Protein AF-A0A7S4DIA7-F1 (afdb_monomer_lite)

Foldseek 3Di:
DDDDDDDDDDPPPPDPCPVVCPLVVLQVVLVVLLVLLVQFPKKKKKFKDQAPVLRVVQVVLVCLLNVAAADEEAEPDDQDDDGGIWIKIAISVVNYIYIDDDPNPDGAMWIWGQGPVRDIDTPDGHHGPSSVVVCVPRVVPDDDDPVVVVVVVVVDHPPPDPDDDDPDDDDDDDDDDDDDDDDDDDPDDDDDDDDDDDPPDPPPPPDDPDDDDDDDD

Sequence (217 aa):
MEASTDSEGHDDAGASNLFGRQWEDKRALWESAKLMKKMSTSIGLGIHASTPERGIRELEGWVLGLHLKHNELHRYDEDDPIRGPVYIRYSSRTGDAYLRENDGKHQGVEFAPKMKSGERLDYGILPMGLYREQRKVALERVPPIDWKKVASEMKKPPQSNPSPRVLSANALRVSNPQELVPPPPPPSATMEAEAEMDEEEESDGWARARPVVDEYH

Radius of gyration: 29.03 Å; chains: 1; bounding box: 50×119×63 Å

Structure (mmCIF, N/CA/C/O backbone):
data_AF-A0A7S4DIA7-F1
#
_entry.id   AF-A0A7S4DIA7-F1
#
loop_
_atom_site.group_PDB
_atom_site.id
_atom_site.type_symbol
_atom_site.label_atom_id
_atom_site.label_alt_id
_atom_site.label_comp_id
_atom_site.label_asym_id
_atom_site.label_entity_id
_atom_site.label_seq_id
_atom_site.pdbx_PDB_ins_code
_atom_site.Cartn_x
_atom_site.Cartn_y
_atom_site.Cartn_z
_atom_site.occupancy
_atom_site.B_iso_or_equiv
_atom_site.auth_seq_id
_atom_site.auth_comp_id
_atom_site.auth_asym_id
_atom_site.auth_atom_id
_atom_site.pdbx_PDB_model_num
ATOM 1 N N . MET A 1 1 ? 28.215 -68.675 0.260 1.00 49.34 1 MET A N 1
ATOM 2 C CA . MET A 1 1 ? 28.220 -67.256 0.661 1.00 49.34 1 MET A CA 1
ATOM 3 C C . MET A 1 1 ? 27.954 -66.461 -0.596 1.00 49.34 1 MET A C 1
ATOM 5 O O . MET A 1 1 ? 28.889 -66.201 -1.333 1.00 49.34 1 MET A O 1
ATOM 9 N N . GLU A 1 2 ? 26.692 -66.166 -0.877 1.00 46.09 2 GLU A N 1
ATOM 10 C CA . GLU A 1 2 ? 26.311 -65.210 -1.918 1.00 46.09 2 GLU A CA 1
ATOM 11 C C . GLU A 1 2 ? 25.280 -64.279 -1.286 1.00 46.09 2 GLU A C 1
ATOM 13 O O . GLU A 1 2 ? 24.360 -64.736 -0.608 1.00 46.09 2 GLU A O 1
ATOM 18 N N . ALA A 1 3 ? 25.567 -62.983 -1.366 1.00 48.06 3 ALA A N 1
ATOM 19 C CA . ALA A 1 3 ? 24.897 -61.932 -0.624 1.00 48.06 3 ALA A CA 1
ATOM 20 C C . ALA A 1 3 ? 23.656 -61.454 -1.383 1.00 48.06 3 ALA A C 1
ATOM 22 O O . ALA A 1 3 ? 23.751 -61.048 -2.540 1.00 48.06 3 ALA A O 1
ATOM 23 N N . SER A 1 4 ? 22.510 -61.486 -0.706 1.00 48.66 4 SER A N 1
ATOM 24 C CA . SER A 1 4 ? 21.280 -60.822 -1.131 1.00 48.66 4 SER A CA 1
ATOM 25 C C . SER A 1 4 ? 21.454 -59.305 -1.046 1.00 48.66 4 SER A C 1
ATOM 27 O O . SER A 1 4 ? 21.803 -58.782 0.010 1.00 48.66 4 SER A O 1
ATOM 29 N N . THR A 1 5 ? 21.207 -58.596 -2.145 1.00 54.69 5 THR A N 1
ATOM 30 C CA . THR A 1 5 ? 21.041 -57.138 -2.150 1.00 54.69 5 THR A CA 1
ATOM 31 C C . THR A 1 5 ? 19.560 -56.816 -2.278 1.00 54.69 5 THR A C 1
ATOM 33 O O . THR A 1 5 ? 19.014 -56.825 -3.383 1.00 54.69 5 THR A O 1
ATOM 36 N N . ASP A 1 6 ? 18.922 -56.543 -1.143 1.00 54.62 6 ASP A N 1
ATOM 37 C CA . ASP A 1 6 ? 17.598 -55.935 -1.098 1.00 54.62 6 ASP A CA 1
ATOM 38 C C . ASP A 1 6 ? 17.728 -54.462 -1.503 1.00 54.62 6 ASP A C 1
ATOM 40 O O . ASP A 1 6 ? 18.495 -53.697 -0.917 1.00 54.62 6 ASP A O 1
ATOM 44 N N . SER A 1 7 ? 17.014 -54.081 -2.559 1.00 47.31 7 SER A N 1
ATOM 45 C CA . SER A 1 7 ? 16.893 -52.695 -3.008 1.00 47.31 7 SER A CA 1
ATOM 46 C C . SER A 1 7 ? 15.587 -52.132 -2.458 1.00 47.31 7 SER A C 1
ATOM 48 O O . SER A 1 7 ? 14.509 -52.385 -2.990 1.00 47.31 7 SER A O 1
ATOM 50 N N . GLU A 1 8 ? 15.687 -51.392 -1.354 1.00 51.03 8 GLU A N 1
ATOM 51 C CA . GLU A 1 8 ? 14.593 -50.576 -0.829 1.00 51.03 8 GLU A CA 1
ATOM 52 C C . GLU A 1 8 ? 14.282 -49.447 -1.820 1.00 51.03 8 GLU A C 1
ATOM 54 O O . GLU A 1 8 ? 15.074 -48.524 -2.025 1.00 51.03 8 GLU A O 1
ATOM 59 N N . GLY A 1 9 ? 13.113 -49.541 -2.455 1.00 45.34 9 GLY A N 1
ATOM 60 C CA . GLY A 1 9 ? 12.505 -48.445 -3.196 1.00 45.34 9 GLY A CA 1
ATOM 61 C C . GLY A 1 9 ? 12.128 -47.330 -2.229 1.00 45.34 9 GLY A C 1
ATOM 62 O O . GLY A 1 9 ? 11.210 -47.476 -1.428 1.00 45.34 9 GLY A O 1
ATOM 63 N N . HIS A 1 10 ? 12.868 -46.228 -2.290 1.00 47.09 10 HIS A N 1
ATOM 64 C CA . HIS A 1 10 ? 12.559 -45.004 -1.568 1.00 47.09 10 HIS A CA 1
ATOM 65 C C . HIS A 1 10 ? 11.425 -44.280 -2.308 1.00 47.09 10 HIS A C 1
ATOM 67 O O . HIS A 1 10 ? 11.608 -43.807 -3.431 1.00 47.09 10 HIS A O 1
ATOM 73 N N . ASP A 1 11 ? 10.246 -44.241 -1.690 1.00 47.03 11 ASP A N 1
ATOM 74 C CA . ASP A 1 11 ? 9.067 -43.524 -2.173 1.00 47.03 11 ASP A CA 1
ATOM 75 C C . ASP A 1 11 ? 9.314 -42.004 -2.175 1.00 47.03 11 ASP A C 1
ATOM 77 O O . ASP A 1 11 ? 9.123 -41.312 -1.174 1.00 47.03 11 ASP A O 1
ATOM 81 N N . ASP A 1 12 ? 9.713 -41.461 -3.324 1.00 49.72 12 ASP A N 1
ATOM 82 C CA . ASP A 1 12 ? 9.900 -40.022 -3.548 1.00 49.72 12 ASP A CA 1
ATOM 83 C C . ASP A 1 12 ? 8.564 -39.326 -3.899 1.00 49.72 12 ASP A C 1
ATOM 85 O O . ASP A 1 12 ? 8.365 -38.774 -4.982 1.00 49.72 12 ASP A O 1
ATOM 89 N N . ALA A 1 13 ? 7.592 -39.401 -2.982 1.00 48.84 13 ALA A N 1
ATOM 90 C CA . ALA A 1 13 ? 6.240 -38.844 -3.149 1.00 48.84 13 ALA A CA 1
ATOM 91 C C . ALA A 1 13 ? 5.949 -37.625 -2.241 1.00 48.84 13 ALA A C 1
ATOM 93 O O . ALA A 1 13 ? 4.793 -37.340 -1.923 1.00 48.84 13 ALA A O 1
ATOM 94 N N . GLY A 1 14 ? 6.980 -36.891 -1.802 1.00 45.03 14 GLY A N 1
ATOM 95 C CA . GLY A 1 14 ? 6.838 -35.799 -0.823 1.00 45.03 14 GLY A CA 1
ATOM 96 C C . GLY A 1 14 ? 6.817 -34.366 -1.377 1.00 45.03 14 GLY A C 1
ATOM 97 O O . GLY A 1 14 ? 6.310 -33.463 -0.711 1.00 45.03 14 GLY A O 1
ATOM 98 N N . ALA A 1 15 ? 7.346 -34.112 -2.577 1.00 45.12 15 ALA A N 1
ATOM 99 C CA . ALA A 1 15 ? 7.677 -32.740 -2.998 1.00 45.12 15 ALA A CA 1
ATOM 100 C C . ALA A 1 15 ? 6.587 -32.004 -3.807 1.00 45.12 15 ALA A C 1
ATOM 102 O O . ALA A 1 15 ? 6.672 -30.791 -4.004 1.00 45.12 15 ALA A O 1
ATOM 103 N N . SER A 1 16 ? 5.536 -32.686 -4.270 1.00 45.66 16 SER A N 1
ATOM 104 C CA . SER A 1 16 ? 4.599 -32.109 -5.253 1.00 45.66 16 SER A CA 1
ATOM 105 C C . SER A 1 16 ? 3.433 -31.299 -4.659 1.00 45.66 16 SER A C 1
ATOM 107 O O . SER A 1 16 ? 2.663 -30.712 -5.413 1.00 45.66 16 SER A O 1
ATOM 109 N N . ASN A 1 17 ? 3.296 -31.218 -3.327 1.00 43.16 17 ASN A N 1
ATOM 110 C CA . ASN A 1 17 ? 2.126 -30.611 -2.663 1.00 43.16 17 ASN A CA 1
ATOM 111 C C . ASN A 1 17 ? 2.360 -29.222 -2.028 1.00 43.16 17 ASN A C 1
ATOM 113 O O . ASN A 1 17 ? 1.453 -28.667 -1.406 1.00 43.16 17 ASN A O 1
ATOM 117 N N . LEU A 1 18 ? 3.543 -28.619 -2.191 1.00 42.28 18 LEU A N 1
ATOM 118 C CA . LEU A 1 18 ? 3.857 -27.303 -1.605 1.00 42.28 18 LEU A CA 1
ATOM 119 C C . LEU A 1 18 ? 3.240 -26.116 -2.368 1.00 42.28 18 LEU A C 1
ATOM 121 O O . LEU A 1 18 ? 2.964 -25.079 -1.772 1.00 42.28 18 LEU A O 1
ATOM 125 N N . PHE A 1 19 ? 2.935 -26.267 -3.660 1.00 41.94 19 PHE A N 1
ATOM 126 C CA . PHE A 1 19 ? 2.306 -25.201 -4.454 1.00 41.94 19 PHE A CA 1
ATOM 127 C C . PHE A 1 19 ? 0.782 -25.106 -4.262 1.00 41.94 19 PHE A C 1
ATOM 129 O O . PHE A 1 19 ? 0.182 -24.082 -4.583 1.00 41.94 19 PHE A O 1
ATOM 136 N N . GLY A 1 20 ? 0.157 -26.142 -3.690 1.00 39.47 20 GLY A N 1
ATOM 137 C CA . GLY A 1 20 ? -1.283 -26.200 -3.432 1.00 39.47 20 GLY A CA 1
ATOM 138 C C . GLY A 1 20 ? -1.751 -25.458 -2.175 1.00 39.47 20 GLY A C 1
ATOM 139 O O . GLY A 1 20 ? -2.950 -25.255 -2.044 1.00 39.47 20 GLY A O 1
ATOM 140 N N . ARG A 1 21 ? -0.852 -25.026 -1.274 1.00 49.00 21 ARG A N 1
ATOM 141 C CA . ARG A 1 21 ? -1.206 -24.304 -0.024 1.00 49.00 21 ARG A CA 1
ATOM 142 C C . ARG A 1 21 ? -1.117 -22.779 -0.118 1.00 49.00 21 ARG A C 1
ATOM 144 O O . ARG A 1 21 ? -1.681 -22.067 0.702 1.00 49.00 21 ARG A O 1
ATOM 151 N N . GLN A 1 22 ? -0.480 -22.261 -1.169 1.00 52.66 22 GLN A N 1
ATOM 152 C CA . GLN A 1 22 ? -0.149 -20.838 -1.286 1.00 52.66 22 GLN A CA 1
ATOM 153 C C . GLN A 1 22 ? -1.377 -19.902 -1.359 1.00 52.66 22 GLN A C 1
ATOM 155 O O . GLN A 1 22 ? -1.241 -18.689 -1.198 1.00 52.66 22 GLN A O 1
ATOM 160 N N . TRP A 1 23 ? -2.571 -20.426 -1.662 1.00 49.44 23 TRP A N 1
ATOM 161 C CA . TRP A 1 23 ? -3.811 -19.643 -1.739 1.00 49.44 23 TRP A CA 1
ATOM 162 C C . TRP A 1 23 ? -4.555 -19.574 -0.397 1.00 49.44 23 TRP A C 1
ATOM 164 O O . TRP A 1 23 ? -5.069 -18.506 -0.060 1.00 49.44 23 TRP A O 1
ATOM 174 N N . GLU A 1 24 ? -4.539 -20.646 0.404 1.00 58.72 24 GLU A N 1
ATOM 175 C CA . GLU A 1 24 ? -5.086 -20.646 1.772 1.00 58.72 24 GLU A CA 1
ATOM 176 C C . GLU A 1 24 ? -4.321 -19.648 2.654 1.00 58.72 24 GLU A C 1
ATOM 178 O O . GLU A 1 24 ? -4.93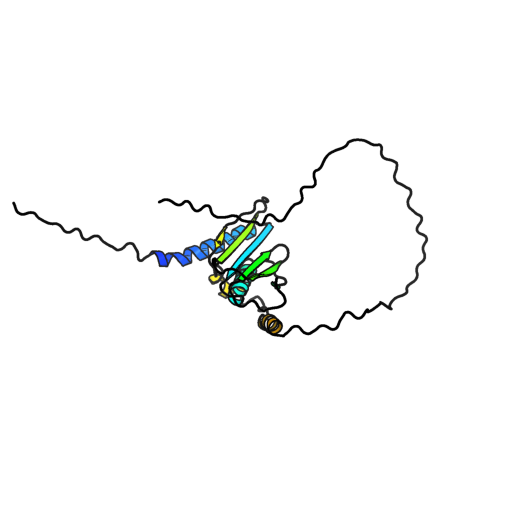2 -18.867 3.391 1.00 58.72 24 GLU A O 1
ATOM 183 N N . ASP A 1 25 ? -3.003 -19.560 2.454 1.00 78.25 25 ASP A N 1
ATOM 184 C CA . ASP A 1 25 ? -2.131 -18.605 3.141 1.00 78.25 25 ASP A CA 1
ATOM 185 C C . ASP A 1 25 ? -2.491 -17.148 2.813 1.00 78.25 25 ASP A C 1
ATOM 187 O O . ASP A 1 25 ? -2.543 -16.293 3.697 1.00 78.25 25 ASP A O 1
ATOM 191 N N . LYS A 1 26 ? -2.809 -16.837 1.550 1.00 84.62 26 LYS A N 1
ATOM 192 C CA . LYS A 1 26 ? -3.148 -15.461 1.139 1.00 84.62 26 LYS A CA 1
ATOM 193 C C . LYS A 1 26 ? -4.461 -14.986 1.744 1.00 84.62 26 LYS A C 1
ATOM 195 O O . LYS A 1 26 ? -4.555 -13.832 2.168 1.00 84.62 26 LYS A O 1
ATOM 200 N N . ARG A 1 27 ? -5.464 -15.865 1.803 1.00 85.00 27 ARG A N 1
ATOM 201 C CA . ARG A 1 27 ? -6.749 -15.549 2.431 1.00 85.00 27 ARG A CA 1
ATOM 202 C C . ARG A 1 27 ? -6.583 -15.331 3.932 1.00 85.00 27 ARG A C 1
ATOM 204 O O . ARG A 1 27 ? -7.111 -14.348 4.451 1.00 85.00 27 ARG A O 1
ATOM 211 N N . ALA A 1 28 ? -5.833 -16.197 4.612 1.00 87.56 28 ALA A N 1
ATOM 212 C CA . ALA A 1 28 ? -5.546 -16.042 6.035 1.00 87.56 28 ALA A CA 1
ATOM 213 C C . ALA A 1 28 ? -4.803 -14.727 6.324 1.00 87.56 28 ALA A C 1
ATOM 215 O O . ALA A 1 28 ? -5.227 -13.965 7.191 1.00 87.56 28 ALA A O 1
ATOM 216 N N . LEU A 1 29 ? -3.762 -14.401 5.549 1.00 90.50 29 LEU A N 1
ATOM 217 C CA . LEU A 1 29 ? -3.030 -13.132 5.667 1.00 90.50 29 LEU A CA 1
ATOM 218 C C . LEU A 1 29 ? -3.940 -11.912 5.474 1.00 90.50 29 LEU A C 1
ATOM 220 O O . LEU A 1 29 ? -3.832 -10.930 6.208 1.00 90.50 29 LEU A O 1
ATOM 224 N N . TRP A 1 30 ? -4.863 -11.971 4.516 1.00 92.12 30 TRP A N 1
ATOM 225 C CA . TRP A 1 30 ? -5.811 -10.886 4.280 1.00 92.12 30 TRP A CA 1
ATOM 226 C C . TRP A 1 30 ? -6.821 -10.712 5.420 1.00 92.12 30 TRP A C 1
ATOM 228 O O . TRP A 1 30 ? -7.084 -9.587 5.853 1.00 92.12 30 TRP A O 1
ATOM 238 N N . GLU A 1 31 ? -7.380 -11.805 5.942 1.00 91.44 31 GLU A N 1
ATOM 239 C CA . GLU A 1 31 ? -8.285 -11.740 7.096 1.00 91.44 31 GLU A CA 1
ATOM 240 C C . GLU A 1 31 ? -7.557 -11.251 8.358 1.00 91.44 31 GLU A C 1
ATOM 242 O O . GLU A 1 31 ? -8.109 -10.435 9.103 1.00 91.44 31 GLU A O 1
ATOM 247 N N . SER A 1 32 ? -6.288 -11.624 8.537 1.00 92.38 32 SER A N 1
ATOM 248 C CA . SER A 1 32 ? -5.419 -11.039 9.561 1.00 92.38 32 SER A CA 1
ATOM 249 C C . SER A 1 32 ? -5.267 -9.531 9.362 1.00 92.38 32 SER A C 1
ATOM 251 O O . SER A 1 32 ? -5.537 -8.771 10.290 1.00 92.38 32 SER A O 1
ATOM 253 N N . ALA A 1 33 ? -4.948 -9.056 8.154 1.00 93.62 33 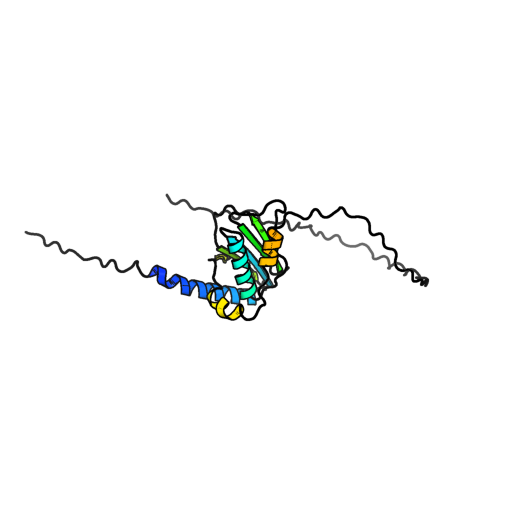ALA A N 1
ATOM 254 C CA . ALA A 1 33 ? -4.828 -7.622 7.872 1.00 93.62 33 ALA A CA 1
ATOM 255 C C . ALA A 1 33 ? -6.123 -6.843 8.184 1.00 93.62 33 ALA A C 1
ATOM 257 O O . ALA A 1 33 ? -6.079 -5.751 8.761 1.00 93.62 33 ALA A O 1
ATOM 258 N N . LYS A 1 34 ? -7.297 -7.415 7.882 1.00 94.31 34 LYS A N 1
ATOM 259 C CA . LYS A 1 34 ? -8.593 -6.830 8.266 1.00 94.31 34 LYS A CA 1
ATOM 260 C C . LYS A 1 34 ? -8.794 -6.763 9.772 1.00 94.31 34 LYS A C 1
ATOM 262 O O . LYS A 1 34 ? -9.331 -5.768 10.266 1.00 94.31 34 LYS A O 1
ATOM 267 N N . LEU A 1 35 ? -8.434 -7.821 10.495 1.00 94.44 35 LEU A N 1
ATOM 268 C CA . LEU A 1 35 ? -8.532 -7.843 11.949 1.00 94.44 35 LEU A CA 1
ATOM 269 C C . LEU A 1 35 ? -7.618 -6.773 12.550 1.00 94.44 35 LEU A C 1
ATOM 271 O O . LEU A 1 35 ? -8.085 -5.961 13.349 1.00 94.44 35 LEU A O 1
ATOM 275 N N . MET A 1 36 ? -6.372 -6.697 12.078 1.00 93.75 36 MET A N 1
ATOM 276 C CA . MET A 1 36 ? -5.415 -5.663 12.470 1.00 93.75 36 MET A CA 1
ATOM 277 C C . MET A 1 36 ? -5.994 -4.271 12.239 1.00 93.75 36 MET A C 1
ATOM 279 O O . MET A 1 36 ? -6.058 -3.482 13.176 1.00 93.75 36 MET A O 1
ATOM 283 N N . LYS A 1 37 ? -6.575 -4.006 11.062 1.00 95.00 37 LYS A N 1
ATOM 284 C CA . LYS A 1 37 ? -7.230 -2.723 10.767 1.00 95.00 37 LYS A CA 1
ATOM 285 C C . LYS A 1 37 ? -8.283 -2.313 11.797 1.00 95.00 37 LYS A C 1
ATOM 287 O O . LYS A 1 37 ? -8.400 -1.129 12.098 1.00 95.00 37 LYS A O 1
ATOM 292 N N . LYS A 1 38 ? -9.060 -3.252 12.349 1.00 95.50 38 LYS A N 1
ATOM 293 C CA . LYS A 1 38 ? -10.065 -2.952 13.394 1.00 95.50 38 LYS A CA 1
ATOM 294 C C . LYS A 1 38 ? -9.425 -2.554 14.731 1.00 95.50 38 LYS A C 1
ATOM 296 O O . LYS A 1 38 ? -10.030 -1.817 15.517 1.00 95.50 38 LYS A O 1
ATOM 301 N N . MET A 1 39 ? -8.223 -3.055 14.993 1.00 96.06 39 MET A N 1
ATOM 302 C CA . MET A 1 39 ? -7.462 -2.847 16.227 1.00 96.06 39 MET A CA 1
ATOM 303 C C . MET A 1 39 ? -6.458 -1.690 16.126 1.00 96.06 39 MET A C 1
ATOM 305 O O . MET A 1 39 ? -5.885 -1.290 17.138 1.00 96.06 39 MET A O 1
ATOM 309 N N . SER A 1 40 ? -6.270 -1.127 14.934 1.00 96.62 40 SER A N 1
ATOM 310 C CA . SER A 1 40 ? -5.351 -0.021 14.671 1.00 96.62 40 SER A CA 1
ATOM 311 C C . SER A 1 40 ? -6.011 1.356 14.765 1.00 96.62 40 SER A C 1
ATOM 313 O O . SER A 1 40 ? -7.216 1.510 14.566 1.00 96.62 40 SER A O 1
ATOM 315 N N . THR A 1 41 ? -5.196 2.368 15.056 1.00 96.81 41 THR A N 1
ATOM 316 C CA . THR A 1 41 ? -5.523 3.799 14.931 1.00 96.81 41 THR A CA 1
ATOM 317 C C . THR A 1 41 ? -5.149 4.338 13.554 1.00 96.81 41 THR A C 1
ATOM 319 O O . THR A 1 41 ? -5.841 5.196 13.012 1.00 96.81 41 THR A O 1
ATOM 322 N N . SER A 1 42 ? -4.082 3.807 12.956 1.00 96.25 42 SER A N 1
ATOM 323 C CA . SER A 1 42 ? -3.659 4.130 11.595 1.00 96.25 42 SER A CA 1
ATOM 324 C C . SER A 1 42 ? -2.930 2.967 10.940 1.00 96.25 42 SER A C 1
ATOM 326 O O . SER A 1 42 ? -2.400 2.099 11.627 1.00 96.25 42 SER A O 1
ATOM 328 N N . ILE A 1 43 ? -2.856 2.977 9.615 1.00 96.81 43 ILE A N 1
ATOM 329 C CA . ILE A 1 43 ? -2.130 2.003 8.804 1.00 96.81 43 ILE A CA 1
ATOM 330 C C . ILE A 1 43 ? -1.207 2.760 7.855 1.00 96.81 43 ILE A C 1
ATOM 332 O O . ILE A 1 43 ? -1.660 3.624 7.101 1.00 96.81 43 ILE A O 1
ATOM 336 N N . GLY A 1 44 ? 0.079 2.426 7.896 1.00 96.88 44 GLY A N 1
ATOM 337 C CA . GLY A 1 44 ? 1.023 2.734 6.830 1.00 96.88 44 GLY A CA 1
ATOM 338 C C . GLY A 1 44 ? 1.102 1.571 5.844 1.00 96.88 44 GLY A C 1
ATOM 339 O O . GLY A 1 44 ? 1.074 0.412 6.262 1.00 96.88 44 GLY A O 1
ATOM 340 N N . LEU A 1 45 ? 1.200 1.884 4.553 1.00 97.31 45 LEU A N 1
ATOM 341 C CA . LEU A 1 45 ? 1.506 0.904 3.509 1.00 97.31 45 LEU A CA 1
ATOM 342 C C . LEU A 1 45 ? 2.759 1.338 2.744 1.00 97.31 45 LEU A C 1
ATOM 344 O O . LEU A 1 45 ? 2.890 2.517 2.405 1.00 97.31 45 LEU A O 1
ATOM 348 N N . GLY A 1 46 ? 3.635 0.386 2.441 1.00 97.25 46 GLY A N 1
ATOM 349 C CA . GLY A 1 46 ? 4.759 0.548 1.518 1.00 97.25 46 GLY A CA 1
ATOM 350 C C . GLY A 1 46 ? 4.636 -0.467 0.389 1.00 97.25 46 GLY A C 1
ATOM 351 O O . GLY A 1 46 ? 4.631 -1.663 0.635 1.00 97.25 46 GLY A O 1
ATOM 352 N N . ILE A 1 47 ? 4.472 -0.037 -0.858 1.00 97.38 47 ILE A N 1
ATOM 353 C CA . ILE A 1 47 ? 4.222 -0.954 -1.981 1.00 97.38 47 ILE A CA 1
ATOM 354 C C . ILE A 1 47 ? 5.413 -0.937 -2.918 1.00 97.38 47 ILE A C 1
ATOM 356 O O . ILE A 1 47 ? 5.644 0.057 -3.604 1.00 97.38 47 ILE A O 1
ATOM 360 N N . HIS A 1 48 ? 6.110 -2.065 -3.002 1.00 97.06 48 HIS A N 1
ATOM 361 C CA . HIS A 1 48 ? 7.174 -2.294 -3.967 1.00 97.06 48 HIS A CA 1
ATOM 362 C C . HIS A 1 48 ? 6.612 -3.016 -5.186 1.00 97.06 48 HIS A C 1
ATOM 364 O O . HIS A 1 48 ? 6.118 -4.144 -5.085 1.00 97.06 48 HIS A O 1
ATOM 370 N N . ALA A 1 49 ? 6.702 -2.378 -6.350 1.00 96.69 49 ALA A N 1
ATOM 371 C CA . ALA A 1 49 ? 6.181 -2.932 -7.590 1.00 96.69 49 ALA A CA 1
ATOM 372 C C . ALA A 1 49 ? 7.171 -2.762 -8.739 1.00 96.69 49 ALA A C 1
ATOM 374 O O . ALA A 1 49 ? 7.919 -1.795 -8.805 1.00 96.69 49 ALA A O 1
ATOM 375 N N . SER A 1 50 ? 7.157 -3.710 -9.671 1.00 96.25 50 SER A N 1
ATOM 376 C CA . SER A 1 50 ? 7.987 -3.695 -10.881 1.00 96.25 50 SER A CA 1
ATOM 377 C C . SER A 1 50 ? 7.625 -2.582 -11.869 1.00 96.25 50 SER A C 1
ATOM 379 O O . SER A 1 50 ? 8.450 -2.237 -12.704 1.00 96.25 50 SER A O 1
ATOM 381 N N . THR A 1 51 ? 6.399 -2.054 -11.800 1.00 94.62 51 THR A N 1
ATOM 382 C CA . THR A 1 51 ? 5.932 -0.929 -12.623 1.00 94.62 51 THR A CA 1
ATOM 383 C C . THR A 1 51 ? 4.981 -0.027 -11.826 1.00 94.62 51 THR A C 1
ATOM 385 O O . THR A 1 51 ? 4.317 -0.519 -10.898 1.00 94.62 51 THR A O 1
ATOM 388 N N . PRO A 1 52 ? 4.841 1.261 -12.200 1.00 93.38 52 PRO A N 1
ATOM 389 C CA . PRO A 1 52 ? 3.906 2.184 -11.558 1.00 93.38 52 PRO A CA 1
ATOM 390 C C . PRO A 1 52 ? 2.459 1.682 -11.573 1.00 93.38 52 PRO A C 1
ATOM 392 O O . PRO A 1 52 ? 1.778 1.707 -10.550 1.00 93.38 52 PRO A O 1
ATOM 395 N N . GLU A 1 53 ? 1.986 1.156 -12.705 1.00 93.31 53 GLU A N 1
ATOM 396 C CA . GLU A 1 53 ? 0.596 0.711 -12.873 1.00 93.31 53 GLU A CA 1
ATOM 397 C C . GLU A 1 53 ? 0.266 -0.454 -11.944 1.00 93.31 53 GLU A C 1
ATOM 399 O O . GLU A 1 53 ? -0.851 -0.560 -11.427 1.00 93.31 53 GLU A O 1
ATOM 404 N N . ARG A 1 54 ? 1.239 -1.347 -11.734 1.00 94.62 54 ARG A N 1
ATOM 405 C CA . ARG A 1 54 ? 1.089 -2.478 -10.825 1.00 94.62 54 ARG A CA 1
ATOM 406 C C . ARG A 1 54 ? 1.041 -2.002 -9.377 1.00 94.62 54 ARG A C 1
ATOM 408 O O . ARG A 1 54 ? 0.192 -2.486 -8.633 1.00 94.62 54 ARG A O 1
ATOM 415 N N . GLY A 1 55 ? 1.895 -1.049 -9.002 1.00 95.12 55 GLY A N 1
ATOM 416 C CA . GLY A 1 55 ? 1.893 -0.450 -7.667 1.00 95.12 55 GLY A CA 1
ATOM 417 C C . GLY A 1 55 ? 0.586 0.281 -7.359 1.00 95.12 55 GLY A C 1
ATOM 418 O O . GLY A 1 55 ? -0.023 0.031 -6.324 1.00 95.12 55 GLY A O 1
ATOM 419 N N . ILE A 1 56 ? 0.101 1.115 -8.283 1.00 94.12 56 ILE A N 1
ATOM 420 C CA . ILE A 1 56 ? -1.150 1.875 -8.112 1.00 94.12 56 ILE A CA 1
ATOM 421 C C . ILE A 1 56 ? -2.349 0.931 -7.980 1.00 94.12 56 ILE A C 1
ATOM 423 O O . ILE A 1 56 ? -3.187 1.105 -7.097 1.00 94.12 56 ILE A O 1
ATOM 427 N N . ARG A 1 57 ? -2.421 -0.113 -8.815 1.00 93.81 57 ARG A N 1
ATOM 428 C CA . ARG A 1 57 ? -3.488 -1.122 -8.720 1.00 93.81 57 ARG A CA 1
ATOM 429 C C . ARG A 1 57 ? -3.469 -1.854 -7.382 1.00 93.81 57 ARG A C 1
ATOM 431 O O . ARG A 1 57 ? -4.529 -2.175 -6.845 1.00 93.81 57 ARG A O 1
ATOM 438 N N . GLU A 1 58 ? -2.273 -2.136 -6.874 1.00 95.44 58 GLU A N 1
ATOM 439 C CA . GLU A 1 58 ? -2.096 -2.757 -5.568 1.00 95.44 58 GLU A CA 1
ATOM 440 C C . GLU A 1 58 ? -2.574 -1.837 -4.450 1.00 95.44 58 GL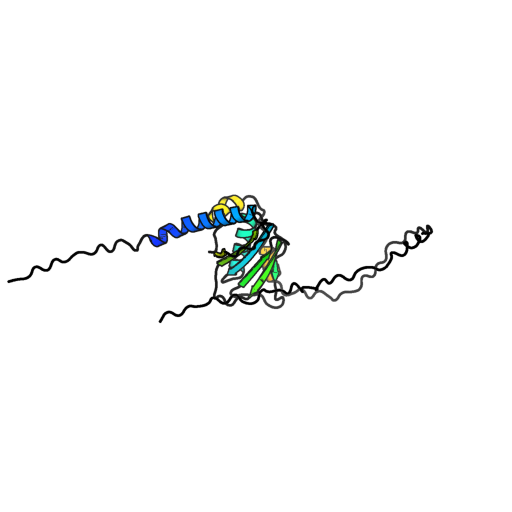U A C 1
ATOM 442 O O . GLU A 1 58 ? -3.388 -2.266 -3.634 1.00 95.44 58 GLU A O 1
ATOM 447 N N . LEU A 1 59 ? -2.170 -0.564 -4.474 1.00 95.44 59 LEU A N 1
ATOM 448 C CA . LEU A 1 59 ? -2.622 0.444 -3.517 1.00 95.44 59 LEU A CA 1
ATOM 449 C C . LEU A 1 59 ? -4.146 0.531 -3.488 1.00 95.44 59 LEU A C 1
ATOM 451 O O . LEU A 1 59 ? -4.749 0.435 -2.423 1.00 95.44 59 LEU A O 1
ATOM 455 N N . GLU A 1 60 ? -4.769 0.656 -4.658 1.00 92.69 60 GLU A N 1
ATOM 456 C CA . GLU A 1 60 ? -6.223 0.722 -4.795 1.00 92.69 60 GLU A CA 1
ATOM 457 C C . GLU A 1 60 ? -6.899 -0.507 -4.173 1.00 92.69 60 GLU A C 1
ATOM 459 O O . GLU A 1 60 ? -7.875 -0.383 -3.435 1.00 92.69 60 GLU A O 1
ATOM 464 N N . GLY A 1 61 ? -6.368 -1.704 -4.428 1.00 93.06 61 GLY A N 1
ATOM 465 C CA . GLY A 1 61 ? -6.905 -2.931 -3.849 1.00 93.06 61 GLY A CA 1
ATOM 466 C C . GLY A 1 61 ? -6.842 -2.967 -2.322 1.00 93.06 61 GLY A C 1
ATOM 467 O O . GLY A 1 61 ? -7.821 -3.358 -1.685 1.00 93.06 61 GLY A O 1
ATOM 468 N N . TRP A 1 62 ? -5.732 -2.522 -1.735 1.00 94.81 62 TRP A N 1
ATOM 469 C CA . TRP A 1 62 ? -5.566 -2.450 -0.282 1.00 94.81 62 TRP A CA 1
ATOM 470 C C . TRP A 1 62 ? -6.450 -1.380 0.357 1.00 94.81 62 TRP A C 1
ATOM 472 O O . TRP A 1 62 ? -7.157 -1.667 1.326 1.00 94.81 62 TRP A O 1
ATOM 482 N N . VAL A 1 63 ? -6.455 -0.170 -0.202 1.00 94.38 63 VAL A N 1
ATOM 483 C CA . VAL A 1 63 ? -7.242 0.964 0.301 1.00 94.38 63 VAL A CA 1
ATOM 484 C C . VAL A 1 63 ? -8.735 0.650 0.252 1.00 94.38 63 VAL A C 1
ATOM 486 O O . VAL A 1 63 ? -9.421 0.795 1.265 1.00 94.38 63 VAL A O 1
ATOM 489 N N . LEU A 1 64 ? -9.238 0.143 -0.879 1.00 91.44 64 LEU A N 1
ATOM 490 C CA . LEU A 1 64 ? -10.644 -0.246 -1.004 1.00 91.44 64 LEU A CA 1
ATOM 491 C C . LEU A 1 64 ? -10.970 -1.466 -0.139 1.00 91.44 64 LEU A C 1
ATOM 493 O O . LEU A 1 64 ? -11.967 -1.465 0.579 1.00 91.44 64 LEU A O 1
ATOM 497 N N . GLY A 1 65 ? -10.120 -2.495 -0.160 1.00 91.44 65 GLY A N 1
ATOM 498 C CA . GLY A 1 65 ? -10.359 -3.740 0.567 1.00 91.44 65 GLY A CA 1
ATOM 499 C C . GLY A 1 65 ? -10.421 -3.560 2.088 1.00 91.44 65 GLY A C 1
ATOM 500 O O . GLY A 1 65 ? -11.243 -4.190 2.759 1.00 91.44 65 GLY A O 1
ATOM 501 N N . LEU A 1 66 ? -9.603 -2.663 2.641 1.00 93.06 66 LEU A N 1
ATOM 502 C CA . LEU A 1 66 ? -9.592 -2.343 4.072 1.00 93.06 66 LEU A CA 1
ATOM 503 C C . LEU A 1 66 ? -10.517 -1.172 4.449 1.00 93.06 66 LEU A C 1
ATOM 505 O O . LEU A 1 66 ? -10.653 -0.859 5.639 1.00 93.06 66 LEU A O 1
ATOM 509 N N . HIS A 1 67 ? -11.203 -0.569 3.471 1.00 92.75 67 HIS A N 1
ATOM 510 C CA . HIS A 1 67 ? -12.029 0.631 3.641 1.00 92.75 67 HIS A CA 1
ATOM 511 C C . HIS A 1 67 ? -11.239 1.752 4.329 1.00 92.75 67 HIS A C 1
ATOM 513 O O . HIS A 1 67 ? -11.621 2.242 5.399 1.00 92.75 67 HIS A O 1
ATOM 519 N N . LEU A 1 68 ? -10.077 2.076 3.765 1.00 92.75 68 LEU A N 1
ATOM 520 C CA . LEU A 1 68 ? -9.226 3.166 4.227 1.00 92.75 68 LEU A CA 1
ATOM 521 C C . LEU A 1 68 ? -9.578 4.459 3.492 1.00 92.75 68 LEU A C 1
ATOM 523 O O . LEU A 1 68 ? -10.187 4.444 2.420 1.00 92.75 68 LEU A O 1
ATOM 527 N N . LYS A 1 69 ? -9.187 5.589 4.083 1.00 90.56 69 LYS A N 1
ATOM 528 C CA . LYS A 1 69 ? -9.351 6.902 3.458 1.00 90.56 69 LYS A CA 1
ATOM 529 C C . LYS A 1 69 ? -8.507 6.976 2.184 1.00 90.56 69 LYS A C 1
ATOM 531 O O . LYS A 1 69 ? -7.369 6.514 2.180 1.00 90.56 69 LYS A O 1
ATOM 536 N N . HIS A 1 70 ? -9.047 7.572 1.131 1.00 87.38 70 HIS A N 1
ATOM 537 C CA . HIS A 1 70 ? -8.314 7.845 -0.099 1.00 87.38 70 HIS A CA 1
ATOM 538 C C . HIS A 1 70 ? -8.362 9.342 -0.396 1.00 87.38 70 HIS A C 1
ATOM 540 O O . HIS A 1 70 ? -9.435 9.939 -0.331 1.00 87.38 70 HIS A O 1
ATOM 546 N N . ASN A 1 71 ? -7.210 9.917 -0.723 1.00 89.00 71 ASN A N 1
ATOM 547 C CA . ASN A 1 71 ? -7.069 11.279 -1.224 1.00 89.00 71 ASN A CA 1
ATOM 548 C C . ASN A 1 71 ? -6.192 11.257 -2.493 1.00 8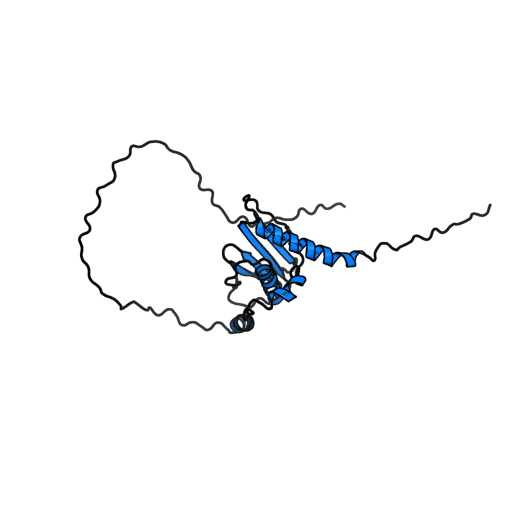9.00 71 ASN A C 1
ATOM 550 O O . ASN A 1 71 ? -6.428 10.458 -3.400 1.00 89.00 71 ASN A O 1
ATOM 554 N N . GLU A 1 72 ? -5.186 12.130 -2.555 1.00 82.88 72 GLU A N 1
ATOM 555 C CA . GLU A 1 72 ? -4.328 12.360 -3.700 1.00 82.88 72 GLU A CA 1
ATOM 556 C C . GLU A 1 72 ? -3.123 11.410 -3.713 1.00 82.88 72 GLU A C 1
ATOM 558 O O . GLU A 1 72 ? -2.617 10.950 -2.684 1.00 82.88 72 GLU A O 1
ATOM 563 N N . LEU A 1 73 ? -2.676 11.099 -4.930 1.00 84.19 73 LEU A N 1
ATOM 564 C CA . LEU A 1 73 ? -1.421 10.411 -5.189 1.00 84.19 73 LEU A CA 1
ATOM 565 C C . LEU A 1 73 ? -0.409 11.451 -5.662 1.00 84.19 73 LEU A C 1
ATOM 567 O O . LEU A 1 73 ? -0.476 11.917 -6.799 1.00 84.19 73 LEU A O 1
ATOM 571 N N . HIS A 1 74 ? 0.539 11.778 -4.799 1.00 84.94 74 HIS A N 1
ATOM 572 C CA . HIS A 1 74 ? 1.638 12.682 -5.087 1.00 84.94 74 HIS A CA 1
ATOM 573 C C . HIS A 1 74 ? 2.817 11.915 -5.696 1.00 84.94 74 HIS A C 1
ATOM 575 O O . HIS A 1 74 ? 3.049 10.736 -5.400 1.00 84.94 74 HIS A O 1
ATOM 581 N N . ARG A 1 75 ? 3.596 12.588 -6.539 1.00 77.88 75 ARG A N 1
ATOM 582 C CA . ARG A 1 75 ? 4.903 12.106 -6.997 1.00 77.88 75 ARG A CA 1
ATOM 583 C C . ARG A 1 75 ? 5.995 12.894 -6.290 1.00 77.88 75 ARG A C 1
ATOM 585 O O . ARG A 1 75 ? 5.817 14.079 -6.044 1.00 77.88 75 ARG A O 1
ATOM 592 N N . TYR A 1 76 ? 7.093 12.221 -5.957 1.00 67.25 76 TYR A N 1
ATOM 593 C CA . TYR A 1 76 ? 8.274 12.886 -5.399 1.00 67.25 76 TYR A CA 1
ATOM 594 C C . TYR A 1 76 ? 9.096 13.641 -6.453 1.00 67.25 76 TYR A C 1
ATOM 596 O O . TYR A 1 76 ? 9.827 14.547 -6.077 1.00 67.25 76 TYR A O 1
ATOM 604 N N . ASP A 1 77 ? 8.967 13.278 -7.733 1.00 65.06 77 ASP A N 1
ATOM 605 C CA . ASP A 1 77 ? 9.696 13.887 -8.850 1.00 65.06 77 ASP A CA 1
ATOM 606 C C . ASP A 1 77 ? 8.706 14.368 -9.919 1.00 65.06 77 ASP A C 1
ATOM 608 O O . ASP A 1 77 ? 7.840 13.599 -10.360 1.00 65.06 77 ASP A O 1
ATOM 612 N N . GLU A 1 78 ? 8.792 15.651 -10.278 1.00 64.88 78 GLU A N 1
ATOM 613 C CA . GLU A 1 78 ? 7.818 16.338 -11.142 1.00 64.88 78 GLU A CA 1
ATOM 614 C C . GLU A 1 78 ? 8.223 16.353 -12.623 1.0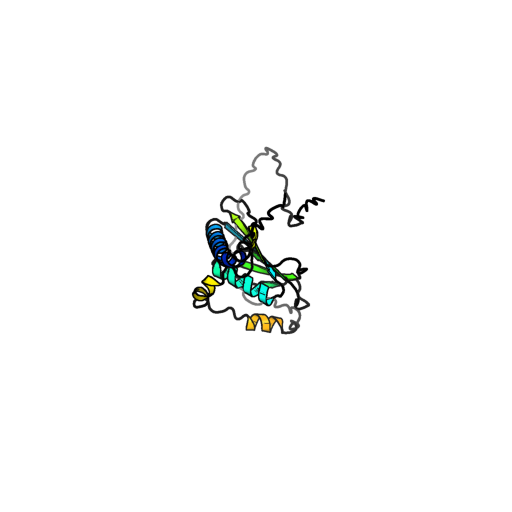0 64.88 78 GLU A C 1
ATOM 616 O O . GLU A 1 78 ? 7.352 16.491 -13.485 1.00 64.88 78 GLU A O 1
ATOM 621 N N . ASP A 1 79 ? 9.507 16.151 -12.933 1.00 70.50 79 ASP A N 1
ATOM 622 C CA . ASP A 1 79 ? 10.033 16.452 -14.268 1.00 70.50 79 ASP A CA 1
ATOM 623 C C . ASP A 1 79 ? 9.914 15.287 -15.263 1.00 70.50 79 ASP A C 1
ATOM 625 O O . ASP A 1 79 ? 9.620 15.520 -16.438 1.00 70.50 79 ASP A O 1
ATOM 629 N N . ASP A 1 80 ? 10.046 14.032 -14.808 1.00 77.19 80 ASP A N 1
ATOM 630 C CA . ASP A 1 80 ? 10.012 12.858 -15.685 1.00 77.19 80 ASP A CA 1
ATOM 631 C C . ASP A 1 80 ? 9.040 11.755 -15.222 1.00 77.19 80 ASP A C 1
ATOM 633 O O . ASP A 1 80 ? 8.921 11.432 -14.035 1.00 77.19 80 ASP A O 1
ATOM 637 N N . PRO A 1 81 ? 8.319 11.103 -16.158 1.00 78.81 81 PRO A N 1
ATOM 638 C CA . PRO A 1 81 ? 7.471 9.977 -15.815 1.00 78.81 81 PRO A CA 1
ATOM 639 C C . PRO A 1 81 ? 8.328 8.777 -15.407 1.00 78.81 81 PRO A C 1
ATOM 641 O O . PRO A 1 81 ? 9.050 8.216 -16.229 1.00 78.81 81 PRO A O 1
ATOM 644 N N . ILE A 1 82 ? 8.160 8.315 -14.169 1.00 84.56 82 ILE A N 1
ATOM 645 C CA . ILE A 1 82 ? 8.793 7.086 -13.678 1.00 84.56 82 ILE A CA 1
ATOM 646 C C . ILE A 1 82 ? 8.287 5.889 -14.494 1.00 84.56 82 ILE A C 1
ATOM 648 O O . ILE A 1 82 ? 7.081 5.646 -14.563 1.00 84.56 82 ILE A O 1
ATOM 652 N N . ARG A 1 83 ? 9.202 5.140 -15.123 1.00 86.50 83 ARG A N 1
ATOM 653 C CA . ARG A 1 83 ? 8.883 3.969 -15.976 1.00 86.50 83 ARG A CA 1
ATOM 654 C C . ARG A 1 83 ? 9.314 2.627 -15.383 1.00 86.50 83 ARG A C 1
ATOM 656 O O . ARG A 1 83 ? 8.909 1.585 -15.893 1.00 86.50 83 ARG A O 1
ATOM 663 N N . GLY A 1 84 ? 10.158 2.651 -14.355 1.00 91.62 84 GLY A N 1
ATOM 664 C CA . GLY A 1 84 ? 10.773 1.468 -13.760 1.00 91.62 84 GLY A CA 1
ATOM 665 C C . GLY A 1 84 ? 10.057 0.953 -12.510 1.00 91.62 84 GLY A C 1
ATOM 666 O O . GLY A 1 84 ? 8.893 1.290 -12.264 1.00 91.62 84 GLY A O 1
ATOM 667 N N . PRO A 1 85 ? 10.752 0.134 -11.703 1.00 96.06 85 PRO A N 1
ATOM 668 C CA . PRO A 1 85 ? 10.264 -0.264 -10.397 1.00 96.06 85 PRO A CA 1
ATOM 669 C C . PRO A 1 85 ? 9.979 0.954 -9.519 1.00 96.06 85 PRO A C 1
ATOM 671 O O . PRO A 1 85 ? 10.714 1.940 -9.520 1.00 96.06 85 PRO A O 1
ATOM 674 N N . VAL A 1 86 ? 8.902 0.870 -8.748 1.00 95.75 86 VAL A N 1
ATOM 675 C CA . VAL A 1 86 ? 8.430 1.954 -7.888 1.00 95.75 86 VAL A CA 1
ATOM 676 C C . VAL A 1 86 ? 8.288 1.502 -6.449 1.00 95.75 86 VAL A C 1
ATOM 678 O O . VAL A 1 86 ? 8.127 0.310 -6.155 1.00 95.75 86 VAL A O 1
ATOM 681 N N . TYR A 1 87 ? 8.303 2.490 -5.566 1.00 96.44 87 TYR A N 1
ATOM 682 C CA . TYR A 1 87 ? 7.847 2.380 -4.196 1.00 96.44 87 TYR A CA 1
ATOM 683 C C . TYR A 1 87 ? 6.734 3.401 -3.960 1.00 96.44 87 TYR A C 1
ATOM 685 O O . TYR A 1 87 ? 6.902 4.584 -4.263 1.00 96.44 87 TYR A O 1
ATOM 693 N N . ILE A 1 88 ? 5.602 2.950 -3.423 1.00 96.81 88 ILE A N 1
ATOM 694 C CA . ILE A 1 88 ? 4.478 3.819 -3.067 1.00 96.81 88 ILE A CA 1
ATOM 695 C C . ILE A 1 88 ? 4.282 3.784 -1.557 1.00 96.81 88 ILE A C 1
ATOM 697 O O . ILE A 1 88 ? 3.965 2.733 -1.002 1.00 96.81 88 ILE A O 1
ATOM 701 N N . ARG A 1 89 ? 4.437 4.935 -0.900 1.00 96.88 89 ARG A N 1
ATOM 702 C CA . ARG A 1 89 ? 4.175 5.110 0.533 1.00 96.88 89 ARG A CA 1
ATOM 703 C C . ARG A 1 89 ? 2.785 5.684 0.726 1.00 96.88 89 ARG A C 1
ATOM 705 O O . ARG A 1 89 ? 2.505 6.750 0.198 1.00 96.88 89 ARG A O 1
ATOM 712 N N . TYR A 1 90 ? 1.945 5.037 1.516 1.00 97.44 90 TYR A N 1
ATOM 713 C CA . TYR A 1 90 ? 0.600 5.511 1.832 1.00 97.44 90 TYR A CA 1
ATOM 714 C C . TYR A 1 90 ? 0.389 5.635 3.341 1.00 97.44 90 TYR A C 1
ATOM 716 O O . TYR A 1 90 ? 0.899 4.823 4.121 1.00 97.44 90 TYR A O 1
ATOM 724 N N . SER A 1 91 ? -0.393 6.638 3.746 1.00 95.62 91 SER A N 1
ATOM 725 C CA . SER A 1 91 ? -0.790 6.875 5.135 1.00 95.62 91 SER A CA 1
ATOM 726 C C . SER A 1 91 ? -2.305 6.923 5.268 1.00 95.62 91 SER A C 1
ATOM 728 O O . SER A 1 91 ? -2.958 7.814 4.728 1.00 95.62 91 SER A O 1
ATOM 730 N N . SER A 1 92 ? -2.882 6.038 6.083 1.00 96.38 92 SER A N 1
ATOM 731 C CA . SER A 1 92 ? -4.325 6.070 6.342 1.00 96.38 92 SER A CA 1
ATOM 732 C C . SER A 1 92 ? -4.771 7.255 7.200 1.00 96.38 92 SER A C 1
ATOM 734 O O . SER A 1 92 ? -5.974 7.481 7.320 1.00 96.38 92 SER A O 1
ATOM 736 N N . ARG A 1 93 ? -3.839 7.978 7.845 1.00 94.94 93 ARG A N 1
ATOM 737 C CA . ARG A 1 93 ? -4.171 9.172 8.642 1.00 94.94 93 ARG A CA 1
ATOM 738 C C . ARG A 1 93 ? -4.594 10.315 7.734 1.00 94.94 93 ARG A C 1
ATOM 740 O O . ARG A 1 93 ? -5.625 10.936 7.970 1.00 94.94 93 ARG A O 1
ATOM 747 N N . THR A 1 94 ? -3.794 10.583 6.706 1.00 94.44 94 THR A N 1
ATOM 748 C CA . THR A 1 94 ? -4.081 11.667 5.770 1.00 94.44 94 THR A CA 1
ATOM 749 C C . THR A 1 94 ? -4.974 11.168 4.645 1.00 94.44 94 THR A C 1
ATOM 751 O O . THR A 1 94 ? -5.975 11.821 4.356 1.00 94.44 94 THR A O 1
ATOM 754 N N . GLY A 1 95 ? -4.725 9.955 4.142 1.00 93.56 95 GLY A N 1
ATOM 755 C CA . GLY A 1 95 ? -5.334 9.381 2.943 1.00 93.56 95 GLY A CA 1
ATOM 756 C C . GLY A 1 95 ? -4.447 9.519 1.703 1.00 93.56 95 GLY A C 1
ATOM 757 O O . GLY A 1 95 ? -4.837 9.036 0.641 1.00 93.56 95 GLY A O 1
ATOM 758 N N . ASP A 1 96 ? -3.281 10.151 1.839 1.00 93.00 96 ASP A N 1
ATOM 759 C CA . ASP A 1 96 ? -2.393 10.461 0.721 1.00 93.00 96 ASP A CA 1
ATOM 760 C C . ASP A 1 96 ? -1.401 9.327 0.467 1.00 93.00 96 ASP A C 1
ATOM 762 O O . ASP A 1 96 ? -1.021 8.563 1.370 1.00 93.00 96 ASP A O 1
ATOM 766 N N . ALA A 1 97 ? -0.964 9.243 -0.784 1.00 95.38 97 ALA A N 1
ATOM 767 C CA . ALA A 1 97 ? 0.091 8.346 -1.211 1.00 95.38 97 ALA A CA 1
ATOM 768 C C . ALA A 1 97 ? 1.185 9.106 -1.957 1.00 95.38 97 ALA A C 1
ATOM 770 O O . ALA A 1 97 ? 0.909 10.068 -2.663 1.00 95.38 97 ALA A O 1
ATOM 771 N N . TYR A 1 98 ? 2.419 8.634 -1.838 1.00 94.12 98 TYR A N 1
ATOM 772 C CA . TYR A 1 98 ? 3.587 9.219 -2.478 1.00 94.12 98 TYR A CA 1
ATOM 773 C C . TYR A 1 98 ? 4.324 8.154 -3.277 1.00 94.12 98 TYR A C 1
ATOM 775 O O . TYR A 1 98 ? 4.733 7.130 -2.726 1.00 94.12 98 TYR A O 1
ATOM 783 N N . LEU A 1 99 ? 4.493 8.398 -4.572 1.00 94.06 99 LEU A N 1
ATOM 784 C CA . LEU A 1 99 ? 5.177 7.511 -5.505 1.00 94.06 99 LEU A CA 1
ATOM 785 C C . LEU A 1 99 ? 6.607 8.007 -5.753 1.00 94.06 99 LEU A C 1
ATOM 787 O O . LEU A 1 99 ? 6.816 9.185 -6.047 1.00 94.06 99 LEU A O 1
ATOM 791 N N . ARG A 1 100 ? 7.577 7.092 -5.667 1.00 93.00 100 ARG A N 1
ATOM 792 C CA . ARG A 1 100 ? 8.991 7.322 -6.001 1.00 93.00 100 ARG A CA 1
ATOM 793 C C . ARG A 1 100 ? 9.600 6.130 -6.738 1.00 93.00 100 ARG A C 1
ATOM 795 O O . ARG A 1 100 ? 9.033 5.034 -6.728 1.00 93.00 100 ARG A O 1
ATOM 802 N N . GLU A 1 101 ? 10.766 6.339 -7.336 1.00 93.94 101 GLU A N 1
ATOM 803 C CA . GLU A 1 101 ? 11.566 5.263 -7.923 1.00 93.94 101 GLU A CA 1
ATOM 804 C C . GLU A 1 101 ? 12.053 4.267 -6.861 1.00 93.94 101 GLU A C 1
ATOM 806 O O . GLU A 1 101 ? 12.192 4.591 -5.677 1.00 93.94 101 GLU A O 1
ATOM 811 N N . ASN A 1 102 ? 12.285 3.027 -7.284 1.00 92.94 102 ASN A N 1
ATOM 812 C CA . ASN A 1 102 ? 12.779 1.950 -6.437 1.00 92.94 102 ASN A CA 1
ATOM 813 C C . ASN A 1 102 ? 13.826 1.120 -7.191 1.00 92.94 102 ASN A C 1
ATOM 815 O O . ASN A 1 102 ? 13.767 0.988 -8.411 1.00 92.94 102 ASN A O 1
ATOM 819 N N . ASP A 1 103 ? 14.751 0.496 -6.463 1.00 91.88 103 ASP A N 1
ATOM 820 C CA . ASP A 1 103 ? 15.837 -0.307 -7.045 1.00 91.88 103 ASP A CA 1
ATOM 821 C C . ASP A 1 103 ? 15.375 -1.667 -7.604 1.00 91.88 103 ASP A C 1
ATOM 823 O O . ASP A 1 103 ? 16.148 -2.396 -8.223 1.00 91.88 103 ASP A O 1
ATOM 827 N N . GLY A 1 104 ? 14.106 -2.018 -7.377 1.00 90.44 104 GLY A N 1
ATOM 828 C CA . GLY A 1 104 ? 13.476 -3.234 -7.879 1.00 90.44 104 GLY A CA 1
ATOM 829 C C . GLY A 1 104 ? 13.858 -4.518 -7.143 1.00 90.44 104 GLY A C 1
ATOM 830 O O . GLY A 1 104 ? 13.349 -5.573 -7.521 1.00 90.44 104 GLY A O 1
ATOM 831 N N . LYS A 1 105 ? 14.681 -4.463 -6.087 1.00 92.62 105 LYS A N 1
ATOM 832 C CA . LYS A 1 105 ? 15.145 -5.665 -5.363 1.00 92.62 105 LYS A CA 1
ATOM 833 C C . LYS A 1 105 ? 14.048 -6.363 -4.570 1.00 92.62 105 LYS A C 1
ATOM 835 O O . LYS A 1 105 ? 14.117 -7.564 -4.336 1.00 92.62 105 LYS A O 1
ATOM 840 N N . HIS A 1 106 ? 13.030 -5.608 -4.177 1.00 91.00 106 HIS A N 1
ATOM 841 C CA . HIS A 1 106 ? 11.909 -6.092 -3.384 1.00 91.00 106 HIS A CA 1
ATOM 842 C C . HIS A 1 106 ? 10.600 -5.963 -4.169 1.00 91.00 106 HIS A C 1
ATOM 844 O O . HIS A 1 106 ? 10.447 -5.066 -5.004 1.00 91.00 106 HIS A O 1
ATOM 850 N N . GLN A 1 107 ? 9.654 -6.867 -3.914 1.00 94.06 107 GLN A N 1
ATOM 851 C CA . GLN A 1 107 ? 8.312 -6.867 -4.501 1.00 94.06 107 GLN A CA 1
ATOM 852 C C . GLN A 1 107 ? 7.304 -7.297 -3.436 1.00 94.06 107 GLN A C 1
ATOM 854 O O . GLN A 1 107 ? 7.480 -8.349 -2.825 1.00 94.06 107 GLN A O 1
ATOM 859 N N . GLY A 1 108 ? 6.236 -6.526 -3.248 1.00 95.19 108 GLY A N 1
ATOM 860 C CA . GLY A 1 108 ? 5.225 -6.815 -2.232 1.00 95.19 108 GLY A CA 1
ATOM 861 C C . GLY A 1 108 ? 4.721 -5.572 -1.514 1.00 95.19 108 GLY A C 1
ATOM 862 O O . GLY A 1 108 ? 4.870 -4.454 -2.009 1.00 95.19 108 GLY A O 1
ATOM 863 N N . VAL A 1 109 ? 4.083 -5.793 -0.369 1.00 96.19 109 VAL A N 1
ATOM 864 C CA . VAL A 1 109 ? 3.411 -4.762 0.422 1.00 96.19 109 VAL A CA 1
ATOM 865 C C . VAL A 1 109 ? 3.883 -4.823 1.868 1.00 96.19 109 VAL A C 1
ATOM 867 O O . VAL A 1 109 ? 3.574 -5.764 2.588 1.00 96.19 109 VAL A O 1
ATOM 870 N N . GLU A 1 110 ? 4.596 -3.798 2.301 1.00 95.50 110 GLU A N 1
ATOM 871 C CA . GLU A 1 110 ? 4.848 -3.503 3.704 1.00 95.50 110 GLU A CA 1
ATOM 872 C C . GLU A 1 110 ? 3.536 -3.061 4.358 1.00 95.50 110 GLU A C 1
ATOM 874 O O . GLU A 1 110 ? 2.892 -2.102 3.915 1.00 95.50 110 GLU A O 1
ATOM 879 N N . PHE A 1 111 ? 3.127 -3.772 5.405 1.00 95.50 111 PHE A N 1
ATOM 880 C CA . PHE A 1 111 ? 1.913 -3.483 6.162 1.00 95.50 111 PHE A CA 1
ATOM 881 C C . PHE A 1 111 ? 2.288 -3.082 7.587 1.00 95.50 111 PHE A C 1
ATOM 883 O O . PHE A 1 111 ? 2.693 -3.924 8.388 1.00 95.50 111 PHE A O 1
ATOM 890 N N . ALA A 1 112 ? 2.134 -1.792 7.895 1.00 96.06 112 ALA A N 1
ATOM 891 C CA . ALA A 1 112 ? 2.584 -1.201 9.151 1.00 96.06 112 ALA A CA 1
ATOM 892 C C . ALA A 1 112 ? 1.420 -0.565 9.940 1.00 96.06 112 ALA A C 1
ATOM 894 O O . ALA A 1 112 ? 1.235 0.660 9.909 1.00 96.06 112 ALA A O 1
ATOM 895 N N . PRO A 1 113 ? 0.586 -1.364 10.630 1.00 96.56 113 PRO A N 1
ATOM 896 C CA . PRO A 1 113 ? -0.447 -0.842 11.513 1.00 96.56 113 PRO A CA 1
ATOM 897 C C . PRO A 1 113 ? 0.147 -0.221 12.788 1.00 96.56 113 PRO A C 1
ATOM 899 O O . PRO A 1 113 ? 1.002 -0.804 13.454 1.00 96.56 113 PRO A O 1
ATOM 902 N N . LYS A 1 114 ? -0.379 0.942 13.180 1.00 96.81 114 LYS A N 1
ATOM 903 C CA . LYS A 1 114 ? -0.234 1.500 14.530 1.00 96.81 114 LYS A CA 1
ATOM 904 C C . LYS A 1 114 ? -1.447 1.083 15.351 1.00 96.81 114 LYS A C 1
ATOM 906 O O . LYS A 1 114 ? -2.574 1.463 15.031 1.00 96.81 114 LYS A O 1
ATOM 911 N N . MET A 1 115 ? -1.234 0.274 16.374 1.00 96.56 115 MET A N 1
ATOM 912 C CA . MET A 1 115 ? -2.267 -0.299 17.229 1.00 96.56 115 MET A CA 1
ATOM 913 C C . MET A 1 115 ? -2.898 0.759 18.135 1.00 96.56 115 MET A C 1
ATOM 915 O O . MET A 1 115 ? -2.324 1.818 18.386 1.00 96.56 115 MET A O 1
ATOM 919 N N . LYS A 1 116 ? -4.099 0.482 18.649 1.00 94.38 116 LYS A N 1
ATOM 920 C CA . LYS A 1 116 ? -4.733 1.315 19.688 1.00 94.38 116 LYS A CA 1
ATOM 921 C C . LYS A 1 116 ? -3.955 1.329 21.004 1.00 94.38 116 LYS A C 1
ATOM 923 O O . LYS A 1 116 ? -4.084 2.294 21.743 1.00 94.38 116 LYS A O 1
ATOM 928 N N . SER A 1 117 ? -3.123 0.314 21.252 1.00 93.00 117 SER A N 1
ATOM 929 C CA . SER A 1 117 ? -2.144 0.301 22.346 1.00 93.00 117 SER A CA 1
ATOM 930 C C . SER A 1 117 ? -1.011 1.319 22.159 1.00 93.00 117 SER A C 1
ATOM 932 O O . SER A 1 117 ? -0.259 1.558 23.092 1.00 93.00 117 SER A O 1
ATOM 934 N N . GLY A 1 118 ? -0.872 1.915 20.970 1.00 91.50 118 GLY A N 1
ATOM 935 C CA . GLY A 1 118 ? 0.232 2.809 20.616 1.00 91.50 118 GLY A CA 1
ATOM 936 C C . GLY A 1 118 ? 1.395 2.095 19.927 1.00 91.50 118 GLY A C 1
ATOM 937 O O . GLY A 1 118 ? 2.134 2.740 19.183 1.00 91.50 118 GLY A O 1
ATOM 938 N N . GLU A 1 119 ? 1.500 0.773 20.089 1.00 92.50 119 GLU A N 1
ATOM 939 C CA . GLU A 1 119 ? 2.525 -0.054 19.450 1.00 92.50 119 GLU A CA 1
ATOM 940 C C . GLU A 1 119 ? 2.418 -0.011 17.930 1.00 92.50 119 GLU A C 1
ATOM 942 O O . GLU A 1 119 ? 1.329 0.011 17.347 1.00 92.50 119 GLU A O 1
ATOM 947 N N . ARG A 1 120 ? 3.572 -0.046 17.272 1.00 90.12 120 ARG A N 1
ATOM 948 C CA . ARG A 1 120 ? 3.659 -0.159 15.825 1.00 90.12 120 ARG A CA 1
ATOM 949 C C . ARG A 1 120 ? 4.168 -1.543 15.473 1.00 90.12 120 ARG A C 1
ATOM 951 O O . ARG A 1 120 ? 5.233 -1.940 15.930 1.00 90.12 120 ARG A O 1
ATOM 958 N N . LEU A 1 121 ? 3.409 -2.246 14.646 1.00 89.88 121 LEU A N 1
ATOM 959 C CA . LEU A 1 121 ? 3.793 -3.561 14.156 1.00 89.88 121 LEU A CA 1
ATOM 960 C C . LEU A 1 121 ? 4.246 -3.431 12.708 1.00 89.88 121 LEU A C 1
ATOM 962 O O . LEU A 1 121 ? 3.636 -2.692 11.935 1.00 89.88 121 LEU A O 1
ATOM 966 N N . ASP A 1 122 ? 5.311 -4.142 12.363 1.00 87.94 122 ASP A N 1
ATOM 967 C CA . ASP A 1 122 ? 5.806 -4.267 10.999 1.00 87.94 122 ASP A CA 1
ATOM 968 C C . ASP A 1 122 ? 5.767 -5.745 10.614 1.00 87.94 122 ASP A C 1
ATOM 970 O O . ASP A 1 122 ? 6.417 -6.583 11.239 1.00 87.94 122 ASP A O 1
ATOM 974 N N . TYR A 1 123 ? 4.935 -6.071 9.628 1.00 83.44 123 TYR A N 1
ATOM 975 C CA . TYR A 1 123 ? 4.717 -7.445 9.178 1.00 83.44 123 TYR A CA 1
ATOM 976 C C . TYR A 1 123 ? 5.664 -7.858 8.045 1.00 83.44 123 TYR A C 1
ATOM 978 O O . TYR A 1 123 ? 5.481 -8.923 7.451 1.00 83.44 123 TYR A O 1
ATOM 986 N N . GLY A 1 124 ? 6.664 -7.031 7.729 1.00 85.38 124 GLY A N 1
ATOM 987 C CA . GLY A 1 124 ? 7.536 -7.248 6.586 1.00 85.38 124 GLY A CA 1
ATOM 988 C C . GLY A 1 124 ? 6.773 -7.156 5.263 1.00 85.38 124 GLY A C 1
ATOM 989 O O . GLY A 1 124 ? 5.728 -6.509 5.158 1.00 85.38 124 GLY A O 1
ATOM 990 N N . ILE A 1 125 ? 7.309 -7.805 4.228 1.00 89.44 125 ILE A N 1
ATOM 991 C CA . ILE A 1 125 ? 6.812 -7.681 2.854 1.00 89.44 125 ILE A CA 1
ATOM 992 C C . ILE A 1 125 ? 5.772 -8.768 2.566 1.00 89.44 125 ILE A C 1
ATOM 994 O O . ILE A 1 125 ? 6.101 -9.920 2.275 1.00 89.44 125 ILE A O 1
ATOM 998 N N . LEU A 1 126 ? 4.498 -8.387 2.599 1.00 92.94 126 LEU A N 1
ATOM 999 C CA . LEU A 1 126 ? 3.386 -9.255 2.230 1.00 92.94 126 LEU A CA 1
ATOM 1000 C C . LEU A 1 126 ? 3.314 -9.464 0.706 1.00 92.94 126 LEU A C 1
ATOM 1002 O O . LEU A 1 126 ? 3.642 -8.557 -0.068 1.00 92.94 126 LEU A O 1
ATOM 1006 N N . PRO A 1 127 ? 2.829 -10.626 0.230 1.00 92.50 127 PRO A N 1
ATOM 1007 C CA . PRO A 1 127 ? 2.636 -10.862 -1.197 1.00 92.50 127 PRO A CA 1
ATOM 1008 C C . PRO A 1 127 ? 1.658 -9.861 -1.823 1.00 92.50 127 PRO A C 1
ATOM 1010 O O . PRO A 1 127 ? 0.656 -9.493 -1.220 1.00 92.50 127 PRO A O 1
ATOM 1013 N N . MET A 1 128 ? 1.881 -9.479 -3.081 1.00 91.81 128 MET A N 1
ATOM 1014 C CA . MET A 1 128 ? 0.900 -8.669 -3.813 1.00 91.81 128 MET A CA 1
ATOM 1015 C C . MET A 1 128 ? -0.372 -9.472 -4.138 1.00 91.81 128 MET A C 1
ATOM 1017 O O . MET A 1 128 ? -0.328 -10.680 -4.395 1.00 91.81 128 MET A O 1
ATOM 1021 N N . GLY A 1 129 ? -1.506 -8.781 -4.234 1.00 90.25 129 GLY A N 1
ATOM 1022 C CA . GLY A 1 129 ? -2.783 -9.315 -4.692 1.00 90.25 129 GLY A CA 1
ATOM 1023 C C . GLY A 1 129 ? -3.599 -10.055 -3.632 1.00 90.25 129 GLY A C 1
ATOM 1024 O O . GLY A 1 129 ? -4.497 -10.804 -4.019 1.00 90.25 129 GLY A O 1
ATOM 1025 N N . LEU A 1 130 ? -3.338 -9.850 -2.333 1.00 88.44 130 LEU A N 1
ATOM 1026 C CA . LEU A 1 130 ? -4.082 -10.514 -1.244 1.00 88.44 130 LEU A CA 1
ATOM 1027 C C . LEU A 1 130 ? -5.597 -10.236 -1.277 1.00 88.44 130 LEU A C 1
ATOM 1029 O O . LEU A 1 130 ? -6.399 -11.090 -0.918 1.00 88.44 130 LEU A O 1
ATOM 1033 N N . TYR A 1 131 ? -6.013 -9.074 -1.779 1.00 81.62 131 TYR A N 1
ATOM 1034 C CA . TYR A 1 131 ? -7.418 -8.644 -1.836 1.00 81.62 131 TYR A CA 1
ATOM 1035 C C . TYR A 1 131 ? -8.218 -9.221 -3.026 1.00 81.62 131 TYR A C 1
ATOM 1037 O O . TYR A 1 131 ? -9.411 -8.928 -3.175 1.00 81.62 131 TYR A O 1
ATOM 1045 N N . ARG A 1 132 ? -7.597 -9.997 -3.933 1.00 71.12 132 ARG A N 1
ATOM 1046 C CA . ARG A 1 132 ? -8.206 -10.371 -5.231 1.00 71.12 132 ARG A CA 1
ATOM 1047 C C . ARG A 1 132 ? -9.471 -11.219 -5.121 1.00 71.12 132 ARG A C 1
ATOM 1049 O O . ARG A 1 132 ? -10.352 -11.066 -5.964 1.00 71.12 132 ARG A O 1
ATOM 1056 N N . GLU A 1 133 ? -9.605 -12.044 -4.090 1.00 61.44 133 GLU A N 1
ATOM 1057 C CA . GLU A 1 133 ? -10.814 -12.856 -3.889 1.00 61.44 133 GLU A CA 1
ATOM 1058 C C . GLU A 1 133 ? -12.046 -12.000 -3.545 1.00 61.44 133 GLU A C 1
ATOM 1060 O O . GLU A 1 133 ? -13.173 -12.395 -3.826 1.00 61.44 133 GLU A O 1
ATOM 1065 N N . GLN A 1 134 ? -11.844 -10.783 -3.027 1.00 55.25 134 GLN A N 1
ATOM 1066 C CA . GLN A 1 134 ? -12.923 -9.875 -2.611 1.00 55.25 134 GLN A CA 1
ATOM 1067 C C . GLN A 1 134 ? -13.205 -8.767 -3.633 1.00 55.25 134 GLN A C 1
ATOM 1069 O O . GLN A 1 134 ? -14.282 -8.166 -3.619 1.00 55.25 134 GLN A O 1
ATOM 1074 N N . ARG A 1 135 ? -12.290 -8.542 -4.590 1.00 51.16 135 ARG A N 1
ATOM 1075 C CA . ARG A 1 135 ? -12.493 -7.598 -5.704 1.00 51.16 135 ARG A CA 1
ATOM 1076 C C . ARG A 1 135 ? -13.720 -7.937 -6.555 1.00 51.16 135 ARG A C 1
ATOM 1078 O O . ARG A 1 135 ? -14.334 -7.011 -7.069 1.00 51.16 135 ARG A O 1
ATOM 1085 N N . LYS A 1 136 ? -14.116 -9.214 -6.661 1.00 50.25 136 LYS A N 1
ATOM 1086 C CA . LYS A 1 136 ? -15.348 -9.605 -7.375 1.00 50.25 136 LYS A CA 1
ATOM 1087 C C . LYS A 1 136 ? -16.624 -9.001 -6.766 1.00 50.25 136 LYS A C 1
ATOM 1089 O O . LYS A 1 136 ? -17.606 -8.899 -7.478 1.00 50.25 136 LYS A O 1
ATOM 1094 N N . VAL A 1 137 ? -16.602 -8.587 -5.494 1.00 46.78 137 VAL A N 1
ATOM 1095 C CA . VAL A 1 137 ? -17.779 -8.058 -4.776 1.00 46.78 137 VAL A CA 1
ATOM 1096 C C . VAL A 1 137 ? -17.695 -6.539 -4.556 1.00 46.78 137 VAL A C 1
ATOM 1098 O O . VAL A 1 137 ? -18.714 -5.856 -4.549 1.00 46.78 137 VAL A O 1
ATOM 1101 N N . ALA A 1 138 ? -16.489 -5.982 -4.387 1.00 45.78 138 ALA A N 1
ATOM 1102 C CA . ALA A 1 138 ? -16.306 -4.562 -4.057 1.00 45.78 138 ALA A CA 1
ATOM 1103 C C . ALA A 1 138 ? -16.262 -3.618 -5.279 1.00 45.78 138 ALA A C 1
ATOM 1105 O O . ALA A 1 138 ? -16.672 -2.463 -5.166 1.00 45.78 138 ALA A O 1
ATOM 1106 N N . LEU A 1 139 ? -15.811 -4.091 -6.451 1.00 47.69 139 LEU A N 1
ATOM 1107 C CA . LEU A 1 139 ? -15.731 -3.276 -7.680 1.00 47.69 139 LEU A CA 1
ATOM 1108 C C . LEU A 1 139 ? -17.094 -2.923 -8.293 1.00 47.69 139 LEU A C 1
ATOM 1110 O O . LEU A 1 139 ? -17.149 -2.049 -9.148 1.00 47.69 139 LEU A O 1
ATOM 1114 N N . GLU A 1 140 ? -18.186 -3.552 -7.855 1.00 50.41 140 GLU A N 1
ATOM 1115 C CA . GLU A 1 140 ? -19.541 -3.195 -8.302 1.00 50.41 140 GLU A CA 1
ATOM 1116 C C . GLU A 1 140 ? -20.123 -1.978 -7.563 1.00 50.41 140 GLU A C 1
ATOM 1118 O O . GLU A 1 140 ? -21.131 -1.427 -7.998 1.00 50.41 140 GLU A O 1
ATOM 1123 N N . ARG A 1 141 ? -19.523 -1.546 -6.442 1.00 45.44 141 ARG A N 1
ATOM 1124 C CA . ARG A 1 141 ? -20.131 -0.548 -5.538 1.00 45.44 141 ARG A CA 1
ATOM 1125 C C . ARG A 1 141 ? -19.397 0.784 -5.438 1.00 45.44 141 ARG A C 1
ATOM 1127 O O . ARG A 1 141 ? -19.959 1.728 -4.890 1.00 45.44 141 ARG A O 1
ATOM 1134 N N . VAL A 1 142 ? -18.173 0.879 -5.947 1.00 48.44 142 VAL A N 1
ATOM 1135 C CA . VAL A 1 142 ? -17.392 2.122 -5.935 1.00 48.44 142 VAL A CA 1
ATOM 1136 C C . VAL A 1 142 ? -17.240 2.585 -7.380 1.00 48.44 142 VAL A C 1
ATOM 1138 O O . VAL A 1 142 ? -16.763 1.789 -8.192 1.00 48.44 142 VAL A O 1
ATOM 1141 N N . PRO A 1 143 ? -17.648 3.821 -7.740 1.00 48.72 143 PRO A N 1
ATOM 1142 C CA . PRO A 1 143 ? -17.401 4.317 -9.083 1.00 48.72 143 PRO A CA 1
ATOM 1143 C C . PRO A 1 143 ? -15.889 4.254 -9.333 1.00 48.72 143 PRO A C 1
ATOM 1145 O O . PRO A 1 143 ? -15.119 4.712 -8.483 1.00 48.72 143 PRO A O 1
ATOM 1148 N N . PRO A 1 144 ? -15.449 3.634 -10.439 1.00 51.06 144 PRO A N 1
ATOM 1149 C CA . PRO A 1 144 ? -14.034 3.498 -10.727 1.00 51.06 144 PRO A CA 1
ATOM 1150 C C . PRO A 1 144 ? -13.414 4.890 -10.737 1.00 51.06 144 PRO A C 1
ATOM 1152 O O . PRO A 1 144 ? -13.922 5.793 -11.407 1.00 51.06 144 PRO A O 1
ATOM 1155 N N . ILE A 1 145 ? -12.324 5.068 -9.992 1.00 56.91 145 ILE A N 1
ATOM 1156 C CA . ILE A 1 145 ? -11.503 6.264 -10.143 1.00 56.91 145 ILE A CA 1
ATOM 1157 C C . ILE A 1 145 ? -11.110 6.311 -11.618 1.00 56.91 145 ILE A C 1
ATOM 1159 O O . ILE A 1 145 ? -10.653 5.307 -12.176 1.00 56.91 145 ILE A O 1
ATOM 1163 N N . ASP A 1 146 ? -11.343 7.453 -12.267 1.00 60.81 146 ASP A N 1
ATOM 1164 C CA . ASP A 1 146 ? -10.995 7.630 -13.670 1.00 60.81 146 ASP A CA 1
ATOM 1165 C C . ASP A 1 146 ? -9.475 7.779 -13.795 1.00 60.81 146 ASP A C 1
ATOM 1167 O O . ASP A 1 146 ? -8.914 8.847 -14.034 1.00 60.81 146 ASP A O 1
ATOM 1171 N N . TRP A 1 147 ? -8.777 6.664 -13.614 1.00 58.69 147 TRP A N 1
ATOM 1172 C CA . TRP A 1 147 ? -7.340 6.591 -13.780 1.00 58.69 147 TRP A CA 1
ATOM 1173 C C . TRP A 1 147 ? -6.939 6.799 -15.243 1.00 58.69 147 TRP A C 1
ATOM 1175 O O . TRP A 1 147 ? -5.767 7.048 -15.492 1.00 58.69 147 TRP A O 1
ATOM 1185 N N . LYS A 1 148 ? -7.867 6.762 -16.221 1.00 52.88 148 LYS A N 1
ATOM 1186 C CA . LYS A 1 148 ? -7.574 7.257 -17.576 1.00 52.88 148 LYS A CA 1
ATOM 1187 C C . LYS A 1 148 ? -7.440 8.770 -17.561 1.00 52.88 148 LYS A C 1
ATOM 1189 O O . LYS A 1 148 ? -6.543 9.269 -18.230 1.00 52.88 148 LYS A O 1
ATOM 1194 N N . LYS A 1 149 ? -8.246 9.497 -16.786 1.00 64.56 149 LYS A N 1
ATOM 1195 C CA . LYS A 1 149 ? -8.043 10.932 -16.548 1.00 64.56 149 LYS A CA 1
ATOM 1196 C C . LYS A 1 149 ? -6.698 11.191 -15.873 1.00 64.56 149 LYS A C 1
ATOM 1198 O O . LYS A 1 149 ? -5.900 11.935 -16.419 1.00 64.56 149 LYS A O 1
ATOM 1203 N N . VAL A 1 150 ? -6.382 10.489 -14.789 1.00 62.19 150 VAL A N 1
ATOM 1204 C CA . VAL A 1 150 ? -5.094 10.663 -14.089 1.00 62.19 150 VAL A CA 1
ATOM 1205 C C . VAL A 1 150 ? -3.903 10.275 -14.973 1.00 62.19 150 VAL A C 1
ATOM 1207 O O . VAL A 1 150 ? -2.959 11.040 -15.106 1.00 62.19 150 VAL A O 1
ATOM 1210 N N . ALA A 1 151 ? -3.953 9.136 -15.667 1.00 54.16 151 ALA A N 1
ATOM 1211 C CA . ALA A 1 151 ? -2.888 8.708 -16.576 1.00 54.16 151 ALA A CA 1
ATOM 1212 C C . ALA A 1 151 ? -2.796 9.570 -17.849 1.00 54.16 151 ALA A C 1
ATOM 1214 O O . ALA A 1 151 ? -1.722 9.669 -18.440 1.00 54.16 151 ALA A O 1
ATOM 1215 N N . SER A 1 152 ? -3.898 10.178 -18.306 1.00 55.81 152 SER A N 1
ATOM 1216 C CA . SER A 1 152 ? -3.886 11.120 -19.435 1.00 55.81 152 SER A CA 1
ATOM 1217 C C . SER A 1 152 ? -3.404 12.506 -19.022 1.00 55.81 152 SER A C 1
ATOM 1219 O O . SER A 1 152 ? -2.715 13.144 -19.810 1.00 55.81 152 SER A O 1
ATOM 1221 N N . GLU A 1 153 ? -3.671 12.943 -17.793 1.00 58.94 153 GLU A N 1
ATOM 1222 C CA . GLU A 1 153 ? -3.024 14.112 -17.194 1.00 58.94 153 GLU A CA 1
ATOM 1223 C C . GLU A 1 153 ? -1.525 13.860 -16.991 1.00 58.94 153 GLU A C 1
ATOM 1225 O O . GLU A 1 153 ? -0.726 14.709 -17.359 1.00 58.94 153 GLU A O 1
ATOM 1230 N N . MET A 1 154 ? -1.122 12.647 -16.599 1.00 54.19 154 MET A N 1
ATOM 1231 C CA . MET A 1 154 ? 0.290 12.234 -16.516 1.00 54.19 154 MET A CA 1
ATOM 1232 C C . MET A 1 154 ? 1.002 12.091 -17.876 1.00 54.19 154 MET A C 1
ATOM 1234 O O . MET A 1 154 ? 2.220 11.930 -17.905 1.00 54.19 154 MET A O 1
ATOM 1238 N N . LYS A 1 155 ? 0.273 12.096 -19.002 1.00 50.38 155 LYS A N 1
ATOM 1239 C CA . LYS A 1 155 ? 0.840 12.079 -20.367 1.00 50.38 155 LYS A CA 1
ATOM 1240 C C . LYS A 1 155 ? 0.908 13.462 -21.007 1.00 50.38 155 LYS A C 1
ATOM 1242 O O . LYS A 1 155 ? 1.518 13.595 -22.068 1.00 50.38 155 LYS A O 1
ATOM 1247 N N . LYS A 1 156 ? 0.251 14.468 -20.426 1.00 46.34 156 LYS A N 1
ATOM 1248 C CA . LYS A 1 156 ? 0.342 15.835 -20.936 1.00 46.34 156 LYS A CA 1
ATOM 1249 C C . LYS A 1 156 ? 1.693 16.412 -20.501 1.00 46.34 156 LYS A C 1
ATOM 1251 O O . LYS A 1 156 ? 2.028 16.287 -19.327 1.00 46.34 156 LYS A O 1
ATOM 1256 N N . PRO A 1 157 ? 2.468 17.034 -21.409 1.00 43.28 157 PRO A N 1
ATOM 1257 C CA . PRO A 1 157 ? 3.590 17.860 -20.980 1.00 43.28 157 PRO A CA 1
ATOM 1258 C C . PRO A 1 157 ? 3.057 18.954 -20.043 1.00 43.28 157 PRO A C 1
ATOM 1260 O O . PRO A 1 157 ? 1.901 19.366 -20.222 1.00 43.28 157 PRO A O 1
ATOM 1263 N N . PRO A 1 158 ? 3.847 19.411 -19.055 1.00 47.19 158 PRO A N 1
ATOM 1264 C CA . PRO A 1 158 ? 3.404 20.438 -18.125 1.00 47.19 158 PRO A CA 1
ATOM 1265 C C . PRO A 1 158 ? 2.871 21.620 -18.932 1.00 47.19 158 PRO A C 1
ATOM 1267 O O . PRO A 1 158 ? 3.587 22.213 -19.743 1.00 47.19 158 PRO A O 1
ATOM 1270 N N . GLN A 1 159 ? 1.581 21.931 -18.767 1.00 47.06 159 GLN A N 1
ATOM 1271 C CA . GLN A 1 159 ? 1.070 23.205 -19.249 1.00 47.06 159 GLN A CA 1
ATOM 1272 C C . GLN A 1 159 ? 1.869 24.257 -18.496 1.00 47.06 159 GLN A C 1
ATOM 1274 O O . GLN A 1 159 ? 1.745 24.362 -17.278 1.00 47.06 159 GLN A O 1
ATOM 1279 N N . SER A 1 160 ? 2.714 24.993 -19.218 1.00 44.81 160 SER A N 1
ATOM 1280 C CA . SER A 1 160 ? 3.399 26.171 -18.708 1.00 44.81 160 SER A CA 1
ATOM 1281 C C . SER A 1 160 ? 2.336 27.104 -18.141 1.00 44.81 160 SER A C 1
ATOM 1283 O O . SER A 1 160 ? 1.650 27.809 -18.887 1.00 44.81 160 SER A O 1
ATOM 1285 N N . ASN A 1 161 ? 2.132 27.047 -16.831 1.00 43.34 161 ASN A N 1
ATOM 1286 C CA . ASN A 1 161 ? 1.210 27.942 -16.169 1.00 43.34 161 ASN A CA 1
ATOM 1287 C C . ASN A 1 161 ? 1.834 29.342 -16.276 1.00 43.34 161 ASN A C 1
ATOM 1289 O O . ASN A 1 161 ? 3.000 29.508 -15.905 1.00 43.34 161 ASN A O 1
ATOM 1293 N N . PRO A 1 162 ? 1.134 30.343 -16.835 1.00 43.62 162 PRO A N 1
ATOM 1294 C CA . PRO A 1 162 ? 1.670 31.691 -16.886 1.00 43.62 162 PRO A CA 1
ATOM 1295 C C . PRO A 1 162 ? 1.841 32.213 -15.454 1.00 43.62 162 PRO A C 1
ATOM 1297 O O . PRO A 1 162 ? 0.972 32.014 -14.608 1.00 43.62 162 PRO A O 1
ATOM 1300 N N . SER A 1 163 ? 2.980 32.862 -15.201 1.00 36.81 163 SER A N 1
ATOM 1301 C CA . SER A 1 163 ? 3.393 33.467 -13.930 1.00 36.81 163 SER A CA 1
ATOM 1302 C C . SER A 1 163 ? 2.257 34.135 -13.137 1.00 36.81 163 SER A C 1
ATOM 1304 O O . SER A 1 163 ? 1.337 34.703 -13.737 1.00 36.81 163 SER A O 1
ATOM 1306 N N . PRO A 1 164 ? 2.349 34.175 -11.792 1.00 38.72 164 PRO A N 1
ATOM 1307 C CA . PRO A 1 164 ? 1.310 34.735 -10.939 1.00 38.72 164 PRO A CA 1
ATOM 1308 C C . PRO A 1 164 ? 1.194 36.244 -11.176 1.00 38.72 164 PRO A C 1
ATOM 1310 O O . PRO A 1 164 ? 1.963 37.048 -10.649 1.00 38.72 164 PRO A O 1
ATOM 1313 N N . ARG A 1 165 ? 0.210 36.656 -11.978 1.00 36.97 165 ARG A N 1
ATOM 1314 C CA . ARG A 1 165 ? -0.261 38.039 -11.967 1.00 36.97 165 ARG A CA 1
ATOM 1315 C C . ARG A 1 165 ? -1.152 38.222 -10.746 1.00 36.97 165 ARG A C 1
ATOM 1317 O O . ARG A 1 165 ? -2.258 37.700 -10.685 1.00 36.97 165 ARG A O 1
ATOM 1324 N N . VAL A 1 166 ? -0.609 38.977 -9.798 1.00 41.41 166 VAL A N 1
ATOM 1325 C CA . VAL A 1 166 ? -1.276 39.761 -8.755 1.00 41.41 166 VAL A CA 1
ATOM 1326 C C . VAL A 1 166 ? -2.750 40.030 -9.091 1.00 41.41 166 VAL A C 1
ATOM 1328 O O . VAL A 1 166 ? -3.063 40.887 -9.915 1.00 41.41 166 VAL A O 1
ATOM 1331 N N . LEU A 1 167 ? -3.657 39.323 -8.419 1.00 34.53 167 LEU A N 1
ATOM 1332 C CA . LEU A 1 167 ? -5.040 39.757 -8.244 1.00 34.53 167 LEU A CA 1
ATOM 1333 C C . LEU A 1 167 ? -5.133 40.375 -6.849 1.00 34.53 167 LEU A C 1
ATOM 1335 O O . LEU A 1 167 ? -5.512 39.721 -5.882 1.00 34.53 167 LEU A O 1
ATOM 1339 N N . SER A 1 168 ? -4.728 41.644 -6.748 1.00 39.06 168 SER A N 1
ATOM 1340 C CA . SER A 1 168 ? -5.059 42.462 -5.584 1.00 39.06 168 SER A CA 1
ATOM 1341 C C . SER A 1 168 ? -6.565 42.687 -5.555 1.00 39.06 168 SER A C 1
ATOM 1343 O O . SER A 1 168 ? -7.173 43.143 -6.524 1.00 39.06 168 SER A O 1
ATOM 1345 N N . ALA A 1 169 ? -7.130 42.328 -4.410 1.00 35.25 169 ALA A N 1
ATOM 1346 C CA . ALA A 1 169 ? -8.524 42.428 -4.047 1.00 35.25 169 ALA A CA 1
ATOM 1347 C C . ALA A 1 169 ? -9.060 43.859 -4.181 1.00 35.25 169 ALA A C 1
ATOM 1349 O O . ALA A 1 169 ? -8.506 44.805 -3.626 1.00 35.25 169 ALA A O 1
ATOM 1350 N N . ASN A 1 170 ? -10.196 43.987 -4.862 1.00 42.12 170 ASN A N 1
ATOM 1351 C CA . ASN A 1 170 ? -11.055 45.160 -4.791 1.00 42.12 170 ASN A CA 1
ATOM 1352 C C . ASN A 1 170 ? -12.503 44.677 -4.627 1.00 42.12 170 ASN A C 1
ATOM 1354 O O . ASN A 1 170 ? -13.218 44.481 -5.603 1.00 42.12 170 ASN A O 1
ATOM 1358 N N . ALA A 1 171 ? -12.875 44.387 -3.380 1.00 35.91 171 ALA A N 1
ATOM 1359 C CA . ALA A 1 171 ? -14.221 44.128 -2.850 1.00 35.91 171 ALA A CA 1
ATOM 1360 C C . ALA A 1 171 ? -13.990 43.646 -1.403 1.00 35.91 171 ALA A C 1
ATOM 1362 O O . ALA A 1 171 ? -13.233 42.710 -1.204 1.00 35.91 171 ALA A O 1
ATOM 1363 N N . LEU A 1 172 ? -14.507 44.211 -0.319 1.00 38.31 172 LEU A N 1
ATOM 1364 C CA . LEU A 1 172 ? -15.672 45.044 -0.094 1.00 38.31 172 LEU A CA 1
ATOM 1365 C C . LEU A 1 172 ? -15.426 45.894 1.157 1.00 38.31 172 LEU A C 1
ATOM 1367 O O . LEU A 1 172 ? -14.817 45.466 2.133 1.00 38.31 172 LEU A O 1
ATOM 1371 N N . ARG A 1 173 ? -15.962 47.106 1.102 1.00 38.59 173 ARG A N 1
ATOM 1372 C CA . ARG A 1 173 ? -16.033 48.098 2.166 1.00 38.59 173 ARG A CA 1
ATOM 1373 C C . ARG A 1 173 ? -17.352 47.881 2.913 1.00 38.59 173 ARG A C 1
ATOM 1375 O O . ARG A 1 173 ? -18.397 48.068 2.299 1.00 38.59 173 ARG A O 1
ATOM 1382 N N . VAL A 1 174 ? -17.322 47.543 4.203 1.00 37.41 174 VAL A N 1
ATOM 1383 C CA . VAL A 1 174 ? -18.440 47.798 5.132 1.00 37.41 174 VAL A CA 1
ATOM 1384 C C . VAL A 1 174 ? -17.864 48.263 6.466 1.00 37.41 174 VAL A C 1
ATOM 1386 O O . VAL A 1 174 ? -17.024 47.607 7.073 1.00 37.41 174 VAL A O 1
ATOM 1389 N N . SER A 1 175 ? -18.297 49.452 6.857 1.00 43.53 175 SER A N 1
ATOM 1390 C CA . SER A 1 175 ? -17.910 50.214 8.036 1.00 43.53 175 SER A CA 1
ATOM 1391 C C . SER A 1 175 ? -18.574 49.668 9.302 1.00 43.53 175 SER A C 1
ATOM 1393 O O . SER A 1 175 ? -19.781 49.440 9.285 1.00 43.53 175 SER A O 1
ATOM 1395 N N . ASN A 1 176 ? -17.839 49.573 10.415 1.00 41.94 176 ASN A N 1
ATOM 1396 C CA . ASN A 1 176 ? -18.424 49.668 11.756 1.00 41.94 176 ASN A CA 1
ATOM 1397 C C . ASN A 1 176 ? -17.356 50.110 12.783 1.00 41.94 176 ASN A C 1
ATOM 1399 O O . ASN A 1 176 ? -16.446 49.329 13.060 1.00 41.94 176 ASN A O 1
ATOM 1403 N N . PRO A 1 177 ? -17.405 51.338 13.333 1.00 50.38 177 PRO A N 1
ATOM 1404 C CA . PRO A 1 177 ? -16.547 51.748 14.435 1.00 50.38 177 PRO A CA 1
ATOM 1405 C C . PRO A 1 177 ? -17.320 51.628 15.755 1.00 50.38 177 PRO A C 1
ATOM 1407 O O . PRO A 1 177 ? -18.121 52.497 16.094 1.00 50.38 177 PRO A O 1
ATOM 1410 N N . GLN A 1 178 ? -17.076 50.558 16.509 1.00 43.12 178 GLN A N 1
ATOM 1411 C CA . GLN A 1 178 ? -17.349 50.544 17.945 1.00 43.12 178 GLN A CA 1
ATOM 1412 C C . GLN A 1 178 ? -16.028 50.374 18.692 1.00 43.12 178 GLN A C 1
ATOM 1414 O O . GLN A 1 178 ? -15.293 49.410 18.484 1.00 43.12 178 GLN A O 1
ATOM 1419 N N . GLU A 1 179 ? -15.746 51.381 19.516 1.00 50.56 179 GLU A N 1
ATOM 1420 C CA . GLU A 1 179 ? -14.699 51.455 20.530 1.00 50.56 179 GLU A CA 1
ATOM 1421 C C . GLU A 1 179 ? -14.565 50.143 21.311 1.00 50.56 179 GLU A C 1
ATOM 1423 O O . GLU A 1 179 ? -15.451 49.751 22.069 1.00 50.56 179 GLU A O 1
ATOM 1428 N N . LEU A 1 180 ? -13.421 49.482 21.144 1.00 48.00 180 LEU A N 1
ATOM 1429 C CA . LEU A 1 180 ? -12.977 48.397 22.008 1.00 48.00 180 LEU A CA 1
ATOM 1430 C C . LEU A 1 180 ? -12.116 48.997 23.118 1.00 48.00 180 LEU A C 1
ATOM 1432 O O . LEU A 1 180 ? -10.958 49.359 22.912 1.00 48.00 180 LEU A O 1
ATOM 1436 N N . VAL A 1 181 ? -12.715 49.108 24.300 1.00 64.75 181 VAL A N 1
ATOM 1437 C CA . VAL A 1 181 ? -12.013 49.354 25.562 1.00 64.75 181 VAL A CA 1
ATOM 1438 C C . VAL A 1 181 ? -11.009 48.210 25.777 1.00 64.75 181 VAL A C 1
ATOM 1440 O O . VAL A 1 181 ? -11.411 47.046 25.691 1.00 64.75 181 VAL A O 1
ATOM 1443 N N . PRO A 1 182 ? -9.717 48.484 26.039 1.00 72.56 182 PRO A N 1
ATOM 1444 C CA . PRO A 1 182 ? -8.755 47.423 26.307 1.00 72.56 182 PRO A CA 1
ATOM 1445 C C . PRO A 1 182 ? -9.080 46.733 27.645 1.00 72.56 182 PRO A C 1
ATOM 1447 O O . PRO A 1 182 ? -9.415 47.417 28.618 1.00 72.56 182 PRO A O 1
ATOM 1450 N N . PRO A 1 183 ? -8.991 45.392 27.730 1.00 73.62 183 PRO A N 1
ATOM 1451 C CA . PRO A 1 183 ? -9.181 44.683 28.990 1.00 73.62 183 PRO A CA 1
ATOM 1452 C C . PRO A 1 183 ? -8.063 45.033 29.992 1.00 73.62 183 PRO A C 1
ATOM 1454 O O . PRO A 1 183 ? -6.934 45.317 29.576 1.00 73.62 183 PRO A O 1
ATOM 1457 N N . PRO A 1 184 ? -8.347 45.013 31.308 1.00 74.88 184 PRO A N 1
ATOM 1458 C CA . PRO A 1 184 ? -7.336 45.265 32.328 1.00 74.88 184 PRO A CA 1
ATOM 1459 C C . PRO A 1 184 ? -6.244 44.182 32.305 1.00 74.88 184 PRO A C 1
ATOM 1461 O O . PRO A 1 184 ? -6.534 43.025 31.983 1.00 74.88 184 PRO A O 1
ATOM 1464 N N . PRO A 1 185 ? -4.993 44.534 32.654 1.00 74.25 185 PRO A N 1
ATOM 1465 C CA . PRO A 1 185 ? -3.900 43.574 32.699 1.00 74.25 185 PRO A CA 1
ATOM 1466 C C . PRO A 1 185 ? -4.154 42.502 33.775 1.00 74.25 185 PRO A C 1
ATOM 1468 O O . PRO A 1 185 ? -4.750 42.804 34.815 1.00 74.25 185 PRO A O 1
ATOM 1471 N N . PRO A 1 186 ? -3.702 41.256 33.550 1.00 73.31 186 PRO A N 1
ATOM 1472 C CA . PRO A 1 186 ? -3.812 40.197 34.545 1.00 73.31 186 PRO A CA 1
ATOM 1473 C C . PRO A 1 186 ? -2.985 40.532 35.799 1.00 73.31 186 PRO A C 1
ATOM 1475 O O . PRO A 1 186 ? -1.966 41.222 35.697 1.00 73.31 186 PRO A O 1
ATOM 1478 N N . PRO A 1 187 ? -3.398 40.054 36.988 1.00 64.25 187 PRO A N 1
ATOM 1479 C CA . PRO A 1 187 ? -2.631 40.252 38.210 1.00 64.25 187 PRO A CA 1
ATOM 1480 C C . PRO A 1 187 ? -1.269 39.563 38.095 1.00 64.25 187 PRO A C 1
ATOM 1482 O O . PRO A 1 187 ? -1.187 38.404 37.687 1.00 64.25 187 PRO A O 1
ATOM 1485 N N . SER A 1 188 ? -0.212 40.291 38.465 1.00 61.81 188 SER A N 1
ATOM 1486 C CA . SER A 1 188 ? 1.160 39.793 38.547 1.00 61.81 188 SER A CA 1
ATOM 1487 C C . SER A 1 188 ? 1.215 38.534 39.408 1.00 61.81 188 SER A C 1
ATOM 1489 O O . SER A 1 188 ? 1.113 38.607 40.633 1.00 61.81 188 SER A O 1
ATOM 1491 N N . ALA A 1 189 ? 1.360 37.384 38.752 1.00 51.69 189 ALA A N 1
ATOM 1492 C CA . ALA A 1 189 ? 1.622 36.121 39.410 1.00 51.69 189 ALA A CA 1
ATOM 1493 C C . ALA A 1 189 ? 3.113 36.035 39.742 1.00 51.69 189 ALA A C 1
ATOM 1495 O O . ALA A 1 189 ? 3.988 36.246 38.901 1.00 51.69 189 ALA A O 1
ATOM 1496 N N . THR A 1 190 ? 3.346 35.784 41.018 1.00 52.12 190 THR A N 1
ATOM 1497 C CA . THR A 1 190 ? 4.609 35.569 41.702 1.00 52.12 190 THR A CA 1
ATOM 1498 C C . THR A 1 190 ? 5.450 34.497 41.008 1.00 52.12 190 THR A C 1
ATOM 1500 O O . THR A 1 190 ? 4.930 33.463 40.597 1.00 52.12 190 THR A O 1
ATOM 1503 N N . MET A 1 191 ? 6.755 34.762 40.909 1.00 50.09 191 MET A N 1
ATOM 1504 C CA . MET A 1 191 ? 7.796 33.780 40.610 1.00 50.09 191 MET A CA 1
ATOM 1505 C C . MET A 1 191 ? 7.648 32.545 41.500 1.00 50.09 191 MET A C 1
ATOM 1507 O O . MET A 1 191 ? 7.593 32.709 42.715 1.00 50.09 191 MET A O 1
ATOM 1511 N N . GLU A 1 192 ? 7.676 31.352 40.905 1.00 47.56 192 GLU A N 1
ATOM 1512 C CA . GLU A 1 192 ? 8.338 30.177 41.475 1.00 47.56 192 GLU A CA 1
ATOM 1513 C C . GLU A 1 192 ? 8.465 29.039 40.447 1.00 47.56 192 GLU A C 1
ATOM 1515 O O . GLU A 1 192 ? 7.557 28.784 39.661 1.00 47.56 192 GLU A O 1
ATOM 1520 N N . ALA A 1 193 ? 9.609 28.359 40.546 1.00 49.28 193 ALA A N 1
ATOM 1521 C CA . ALA A 1 193 ? 9.940 27.025 40.053 1.00 49.28 193 ALA A CA 1
ATOM 1522 C C . ALA A 1 193 ? 10.188 26.827 38.545 1.00 49.28 193 ALA A C 1
ATOM 1524 O O . ALA A 1 193 ? 9.299 26.588 37.731 1.00 49.28 193 ALA A O 1
ATOM 1525 N N . GLU A 1 194 ? 11.486 26.828 38.246 1.00 55.59 194 GLU A N 1
ATOM 1526 C CA . GLU A 1 194 ? 12.147 26.072 37.190 1.00 55.59 194 GLU A CA 1
ATOM 1527 C C . GLU A 1 194 ? 11.635 24.620 37.142 1.00 55.59 194 GLU A C 1
ATOM 1529 O O . GLU A 1 194 ? 11.600 23.926 38.159 1.00 55.59 194 GLU A O 1
ATOM 1534 N N . ALA A 1 195 ? 11.270 24.154 35.950 1.00 49.69 195 ALA A N 1
ATOM 1535 C CA . ALA A 1 195 ? 11.199 22.738 35.631 1.00 49.69 195 ALA A CA 1
ATOM 1536 C C . ALA A 1 195 ? 11.586 22.565 34.160 1.00 49.69 195 ALA A C 1
ATOM 1538 O O . ALA A 1 195 ? 10.915 23.066 33.257 1.00 49.69 195 ALA A O 1
ATOM 1539 N N . GLU A 1 196 ? 12.721 21.900 33.975 1.00 56.00 196 GLU A N 1
ATOM 1540 C CA . GLU A 1 196 ? 13.244 21.370 32.723 1.00 56.00 196 GLU A CA 1
ATOM 1541 C C . GLU A 1 196 ? 12.157 20.628 31.932 1.00 56.00 196 GLU A C 1
ATOM 1543 O O . GLU A 1 196 ? 11.428 19.800 32.480 1.00 56.00 196 GLU A O 1
ATOM 1548 N N . MET A 1 197 ? 12.089 20.878 30.628 1.00 45.22 197 MET A N 1
ATOM 1549 C CA . MET A 1 197 ? 11.638 19.878 29.665 1.00 45.22 197 MET A CA 1
ATOM 1550 C C . MET A 1 197 ? 12.435 20.079 28.387 1.00 45.22 197 MET A C 1
ATOM 1552 O O . MET A 1 197 ? 12.246 21.059 27.666 1.00 45.22 197 MET A O 1
ATOM 1556 N N . ASP A 1 198 ? 13.349 19.139 28.180 1.00 49.12 198 ASP A N 1
ATOM 1557 C CA . ASP A 1 198 ? 14.100 18.937 26.958 1.00 49.12 198 ASP A CA 1
ATOM 1558 C C . ASP A 1 198 ? 13.158 18.856 25.750 1.00 49.12 198 ASP A C 1
ATOM 1560 O O . ASP A 1 198 ? 12.192 18.089 25.717 1.00 49.12 198 ASP A O 1
ATOM 1564 N N . GLU A 1 199 ? 13.465 19.665 24.742 1.00 50.34 199 GLU A N 1
ATOM 1565 C CA . GLU A 1 199 ? 12.927 19.534 23.397 1.00 50.34 199 GLU A CA 1
ATOM 1566 C C . GLU A 1 199 ? 13.541 18.278 22.758 1.00 50.34 199 GLU A C 1
ATOM 1568 O O . GLU A 1 199 ? 14.611 18.327 22.153 1.00 50.34 199 GLU A O 1
ATOM 1573 N N . GLU A 1 200 ? 12.877 17.128 22.888 1.00 48.94 200 GLU A N 1
ATOM 1574 C CA . GLU A 1 200 ? 13.163 15.995 22.007 1.00 48.94 200 GLU A CA 1
ATOM 1575 C C . GLU A 1 200 ? 12.604 16.306 20.612 1.00 48.94 200 GLU A C 1
ATOM 1577 O O . GLU A 1 200 ? 11.411 16.165 20.331 1.00 48.94 200 GLU A O 1
ATOM 1582 N N . GLU A 1 201 ? 13.497 16.754 19.729 1.00 49.09 201 GLU A N 1
ATOM 1583 C CA . GLU A 1 201 ? 13.316 16.723 18.282 1.00 49.09 201 GLU A CA 1
ATOM 1584 C C . GLU A 1 201 ? 12.898 15.306 17.849 1.00 49.09 201 GLU A C 1
ATOM 1586 O O . GLU A 1 201 ? 13.714 14.382 17.773 1.00 49.09 201 GLU A O 1
ATOM 1591 N N . GLU A 1 202 ? 11.617 15.135 17.514 1.00 47.91 202 GLU A N 1
ATOM 1592 C CA . GLU A 1 202 ? 11.075 13.949 16.844 1.00 47.91 202 GLU A CA 1
ATOM 1593 C C . GLU A 1 202 ? 11.579 13.940 15.385 1.00 47.91 202 GLU A C 1
ATOM 1595 O O . GLU A 1 202 ? 10.861 14.218 14.424 1.00 47.91 202 GLU A O 1
ATOM 1600 N N . SER A 1 203 ? 12.881 13.699 15.233 1.00 47.75 203 SER A N 1
ATOM 1601 C CA . SER A 1 203 ? 13.560 13.558 13.954 1.00 47.75 203 SER A CA 1
ATOM 1602 C C . SER A 1 203 ? 13.116 12.266 13.267 1.00 47.75 203 SER A C 1
ATOM 1604 O O . SER A 1 203 ? 13.030 11.194 13.869 1.00 47.75 203 SER A O 1
ATOM 1606 N N . ASP A 1 204 ? 12.814 12.388 11.975 1.00 47.16 204 ASP A N 1
ATOM 1607 C CA . ASP A 1 204 ? 12.423 11.330 11.046 1.00 47.16 204 ASP A CA 1
ATOM 1608 C C . ASP A 1 204 ? 13.444 10.172 10.995 1.00 47.16 204 ASP A C 1
ATOM 1610 O O . ASP A 1 204 ? 14.262 10.036 10.081 1.00 47.16 204 ASP A O 1
ATOM 1614 N N . GLY A 1 205 ? 13.361 9.268 11.968 1.00 43.47 205 GLY A N 1
ATOM 1615 C CA . GLY A 1 205 ? 14.117 8.022 12.036 1.00 43.47 205 GLY A CA 1
ATOM 1616 C C . GLY A 1 205 ? 13.563 6.948 11.097 1.00 43.47 205 GLY A C 1
ATOM 1617 O O . GLY A 1 205 ? 13.105 5.902 11.544 1.00 43.47 205 GLY A O 1
ATOM 1618 N N . TRP A 1 206 ? 13.602 7.182 9.783 1.00 47.97 206 TRP A N 1
ATOM 1619 C CA . TRP A 1 2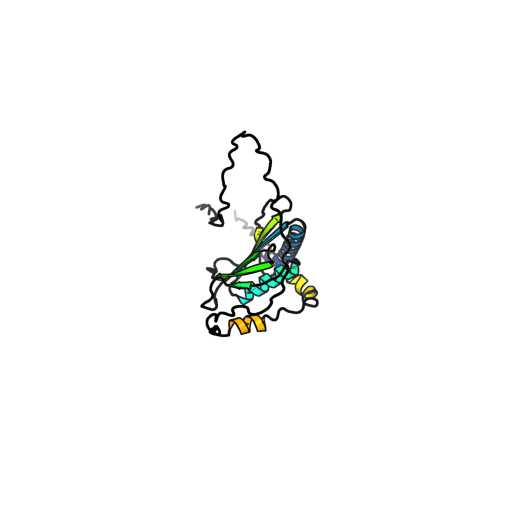06 ? 13.362 6.156 8.750 1.00 47.97 206 TRP A CA 1
ATOM 1620 C C . TRP A 1 206 ? 14.657 5.745 8.030 1.00 47.97 206 TRP A C 1
ATOM 1622 O O . TRP A 1 206 ? 14.660 5.409 6.844 1.00 47.97 206 TRP A O 1
ATOM 1632 N N . ALA A 1 207 ? 15.780 5.748 8.749 1.00 47.53 207 ALA A N 1
ATOM 1633 C CA . ALA A 1 207 ? 17.057 5.267 8.244 1.00 47.53 207 ALA A CA 1
ATOM 1634 C C . ALA A 1 207 ? 17.390 3.868 8.795 1.00 47.53 207 ALA A C 1
ATOM 1636 O O . ALA A 1 207 ? 17.839 3.714 9.923 1.00 47.53 207 ALA A O 1
ATOM 1637 N N . ARG A 1 208 ? 17.261 2.870 7.908 1.00 47.38 208 ARG A N 1
ATOM 1638 C CA . ARG A 1 208 ? 18.014 1.599 7.869 1.00 47.38 208 ARG A CA 1
ATOM 1639 C C . ARG A 1 208 ? 17.833 0.618 9.039 1.00 47.38 208 ARG A C 1
ATOM 1641 O O . ARG A 1 208 ? 18.724 0.455 9.865 1.00 47.38 208 ARG A O 1
ATOM 1648 N N . ALA A 1 209 ? 16.814 -0.233 8.935 1.00 38.78 209 ALA A N 1
ATOM 1649 C CA . ALA A 1 209 ? 16.980 -1.625 9.348 1.00 38.78 209 ALA A CA 1
ATOM 1650 C C . ALA A 1 209 ? 17.743 -2.368 8.232 1.00 38.78 209 ALA A C 1
ATOM 1652 O O . ALA A 1 209 ? 17.192 -2.651 7.169 1.00 38.78 209 ALA A O 1
ATOM 1653 N N . ARG A 1 210 ? 19.043 -2.617 8.427 1.00 43.88 210 ARG A N 1
ATOM 1654 C CA . ARG A 1 210 ? 19.776 -3.620 7.638 1.00 43.88 210 ARG A CA 1
ATOM 1655 C C . ARG A 1 210 ? 19.459 -4.996 8.233 1.00 43.88 210 ARG A C 1
ATOM 1657 O O . ARG A 1 210 ? 19.588 -5.128 9.449 1.00 43.88 210 ARG A O 1
ATOM 1664 N N . PRO A 1 211 ? 19.097 -6.015 7.440 1.00 49.06 211 PRO A N 1
ATOM 1665 C CA . PRO A 1 211 ? 19.090 -7.377 7.949 1.00 49.06 211 PRO A CA 1
ATOM 1666 C C . PRO A 1 211 ? 20.533 -7.797 8.259 1.00 49.06 211 PRO A C 1
ATOM 1668 O O . PRO A 1 211 ? 21.423 -7.660 7.416 1.00 49.06 211 PRO A O 1
ATOM 1671 N N . VAL A 1 212 ? 20.755 -8.272 9.485 1.00 47.97 212 VAL A N 1
ATOM 1672 C CA . VAL A 1 212 ? 21.943 -9.047 9.853 1.00 47.97 212 VAL A CA 1
ATOM 1673 C C . VAL A 1 212 ? 21.853 -10.347 9.064 1.00 47.97 212 VAL A C 1
ATOM 1675 O O . VAL A 1 212 ? 20.926 -11.130 9.255 1.00 47.97 212 VAL A O 1
ATOM 1678 N N . VAL A 1 213 ? 22.757 -10.520 8.105 1.00 58.53 213 VAL A N 1
ATOM 1679 C CA . VAL A 1 213 ? 22.933 -11.788 7.402 1.00 58.53 213 VAL A CA 1
ATOM 1680 C C . VAL A 1 213 ? 23.926 -12.578 8.246 1.00 58.53 213 VAL A C 1
ATOM 1682 O O . VAL A 1 213 ? 25.098 -12.214 8.297 1.00 58.53 213 VAL A O 1
ATOM 1685 N N . ASP A 1 214 ? 23.445 -13.595 8.958 1.00 54.16 214 ASP A N 1
ATOM 1686 C CA . ASP A 1 214 ? 24.315 -14.613 9.543 1.00 54.16 214 ASP A CA 1
ATOM 1687 C C . ASP A 1 214 ? 24.859 -15.473 8.394 1.00 54.16 214 ASP A C 1
ATOM 1689 O O . ASP A 1 214 ? 24.139 -16.278 7.798 1.00 54.16 214 ASP A O 1
ATOM 1693 N N . GLU A 1 215 ? 26.130 -15.272 8.052 1.00 57.31 215 GLU A N 1
ATOM 1694 C CA . GLU A 1 215 ? 26.901 -16.222 7.254 1.00 57.31 215 GLU A CA 1
ATOM 1695 C C . GLU A 1 215 ? 27.270 -17.415 8.146 1.00 57.31 215 GLU A C 1
ATOM 1697 O O . GLU A 1 215 ? 28.175 -17.334 8.973 1.00 57.31 215 GLU A O 1
ATOM 1702 N N . TYR A 1 216 ? 26.568 -18.536 7.971 1.00 49.88 216 TYR A N 1
ATOM 1703 C CA . TYR A 1 216 ? 27.094 -19.850 8.335 1.00 49.88 216 TYR A CA 1
ATOM 1704 C C . TYR A 1 216 ? 27.796 -20.443 7.109 1.00 49.88 216 TYR A C 1
ATOM 1706 O O . TYR A 1 216 ? 27.139 -20.937 6.190 1.00 49.88 216 TYR A O 1
ATOM 1714 N N . HIS A 1 217 ? 29.127 -20.395 7.125 1.00 52.44 217 HIS A N 1
ATOM 1715 C CA . HIS A 1 217 ? 30.020 -21.259 6.356 1.00 52.44 217 HIS A CA 1
ATOM 1716 C C . HIS A 1 217 ? 31.069 -21.853 7.292 1.00 52.44 217 HIS A C 1
ATOM 1718 O O . HIS A 1 217 ? 31.603 -21.094 8.131 1.00 52.44 217 HIS A O 1
#

InterPro domains:
  IPR014953 Protein of unknown function DUF1824 [PF08854] (24-131)

Organism: NCBI:txid91324

Secondary structure (DSSP, 8-state):
-------------SSTTSTTSHHHHHHHHHHHHHHHHHHEEEEEEEEEESSHHHHHHHHHHHHHHHT-----EEES-SSS---S-EEEEEETTT--EEEEE--SS--EEEEEEEETTS-B----EEPTTTTHHHHHHHTTTSPPP-HHHHHHHTTSPP----------------------PPPPPPP-PPP--------------------------

pLDDT: mean 70.37, std 22.06, range [34.53, 97.44]